Protein AF-A0A6A6NN25-F1 (afdb_monomer)

Sequence (358 aa):
MAAPELGQAPVLSTPETHMFEDPTLPVDVSKLARLSDEQVYATYEVERTVREVCNGQWKRIALQFPDHMLVDAPRVYEMLGRGFQNVRKKQKIESENENGTAKETQQKNDPKEELFILADTSYGACCVDEVAAEHVDADVVVHYGRSCLSPTARLPVIYVFTERPLSLDNVLASFKDTFKNTGQKVILMADIPYCTHIPALAKRLADEGYMNIFSTSVIHNPSSPLPNRTVPSQVNESMEKLNEYQLFHISDPPTALLLTLSSRVSSIYIYPTTETPSSSISSATPPKALLTSTTRTLRRRYALLTSLTTCPIFGILINTLSWPTLPRSADGSSSDAGRAAWSTRAATSGSRSSRRSN

pLDDT: mean 78.07, std 23.12, range [24.78, 98.25]

Foldseek 3Di:
DDDDDPPDDPPPDDDPVPPDPQPPDDDPLVPDDDDDLVLLCVLQVLLVVLVVCVVVVWAEEEEEAAPSCVVCVVSSVVSNLVNNVVVVVVVVVVVCVVDVDDDPDPPPVDHHRHYHYQPDDPPHLADDFVPSCVVSPGQEYEREAFHPLADFADHHYHYRHRADDDDLVLVLVQVCVVCVDLAAAEEEAEGRNHLVCQVVSVVVSVVVPNDRYHRWDAASACPDLQGRIDDDPVCVVPQQCQQSYEYEYEADDPLVSVVSSPVRYVWYWYFHDDDDPVDDDDDPHRTHTDTDDCVVVVVVVVVVVVVCVPDPDDDDDDDPGRDNPDPPDPDDDDDDDPPPDDDDDDDDDDDDDDDDDD

Solvent-accessible surface area (backbone atoms only — not comparable to full-atom values): 22440 Å² total; per-residue (Å²): 134,82,83,80,79,85,87,61,82,76,80,82,66,75,57,79,93,65,59,78,73,68,87,68,73,89,73,68,71,91,72,61,77,81,70,51,72,68,53,46,42,58,45,61,38,38,70,58,53,43,50,52,38,61,74,70,66,51,37,29,37,23,37,40,55,27,78,92,50,48,85,49,45,69,59,52,52,52,51,41,56,52,46,52,53,50,53,53,51,51,55,51,55,55,55,53,70,74,47,89,62,95,67,93,66,79,83,73,79,69,81,68,76,43,80,40,78,50,91,73,66,95,79,47,60,35,58,86,62,64,66,71,30,50,78,66,62,33,56,29,37,39,41,37,38,53,58,71,62,70,77,70,61,86,54,56,70,50,79,38,40,41,70,53,92,74,65,60,67,43,52,50,52,25,47,47,72,71,50,77,58,42,79,53,42,33,34,43,45,48,44,64,31,46,41,84,50,40,66,62,49,51,53,55,41,42,79,72,58,37,75,38,68,43,74,44,47,84,44,89,36,67,84,37,97,40,63,31,29,52,69,64,75,71,34,79,80,38,66,71,59,36,44,70,25,32,34,42,28,39,35,85,65,58,72,70,57,47,57,58,45,64,78,40,30,63,44,42,29,38,31,72,73,70,84,56,88,87,64,77,71,95,66,98,62,72,65,63,51,39,82,61,77,63,62,68,60,50,51,53,49,51,54,51,56,58,60,53,76,75,54,91,73,84,85,81,87,78,81,87,75,62,72,64,78,74,77,82,74,91,69,94,79,90,81,89,84,75,89,89,71,86,84,86,76,81,80,77,85,75,87,75,85,81,80,87,82,135

Structure (mmCIF, N/CA/C/O backbone):
data_AF-A0A6A6NN25-F1
#
_entry.id   AF-A0A6A6NN25-F1
#
loop_
_atom_site.group_PDB
_atom_site.id
_atom_site.type_symbol
_atom_site.label_atom_id
_atom_site.label_alt_id
_atom_site.label_comp_id
_atom_site.label_asym_id
_atom_site.label_entity_id
_atom_site.label_seq_id
_atom_site.pdbx_PDB_ins_code
_atom_site.Cartn_x
_atom_site.Cartn_y
_atom_site.Cartn_z
_atom_site.occupancy
_atom_site.B_iso_or_equiv
_atom_site.auth_seq_id
_atom_site.auth_comp_id
_atom_site.auth_asym_id
_atom_site.auth_atom_id
_atom_site.pdbx_PDB_model_num
ATOM 1 N N . MET A 1 1 ? 0.335 56.910 9.784 1.00 39.53 1 MET A N 1
ATOM 2 C CA . MET A 1 1 ? 1.623 56.189 9.705 1.00 39.53 1 MET A CA 1
ATOM 3 C C . MET A 1 1 ? 1.784 55.720 8.272 1.00 39.53 1 MET A C 1
ATOM 5 O O . MET A 1 1 ? 0.846 55.130 7.752 1.00 39.53 1 MET A O 1
ATOM 9 N N . ALA A 1 2 ? 2.877 56.101 7.612 1.00 40.34 2 ALA A N 1
ATOM 10 C CA . ALA A 1 2 ? 3.128 55.796 6.205 1.00 40.34 2 ALA A CA 1
ATOM 11 C C . ALA A 1 2 ? 3.380 54.291 6.009 1.00 40.34 2 ALA A C 1
ATOM 13 O O . ALA A 1 2 ? 4.022 53.665 6.852 1.00 40.34 2 ALA A O 1
ATOM 14 N N . ALA A 1 3 ? 2.859 53.722 4.919 1.00 45.69 3 ALA A N 1
ATOM 15 C CA . ALA A 1 3 ? 3.165 52.352 4.522 1.00 45.69 3 ALA A CA 1
ATOM 16 C C . ALA A 1 3 ? 4.662 52.252 4.163 1.00 45.69 3 ALA A C 1
ATOM 18 O O . ALA A 1 3 ? 5.152 53.127 3.446 1.00 45.69 3 ALA A O 1
ATOM 19 N N . PRO A 1 4 ? 5.400 51.245 4.660 1.00 47.34 4 PRO A N 1
ATOM 20 C CA . PRO A 1 4 ? 6.810 51.091 4.330 1.00 47.34 4 PRO A CA 1
ATOM 21 C C . PRO A 1 4 ? 6.975 50.690 2.857 1.00 47.34 4 PRO A C 1
ATOM 23 O O . PRO A 1 4 ? 6.206 49.884 2.332 1.00 47.34 4 PRO A O 1
ATOM 26 N N . GLU A 1 5 ? 7.982 51.261 2.194 1.00 48.88 5 GLU A N 1
ATOM 27 C CA . GLU A 1 5 ? 8.366 50.902 0.828 1.00 48.88 5 GLU A CA 1
ATOM 28 C C . GLU A 1 5 ? 8.882 49.454 0.774 1.00 48.88 5 GLU A C 1
ATOM 30 O O . GLU A 1 5 ? 9.750 49.048 1.550 1.00 48.88 5 GLU A O 1
ATOM 35 N N . LEU A 1 6 ? 8.338 48.663 -0.156 1.00 51.41 6 LEU A N 1
ATOM 36 C CA . LEU A 1 6 ? 8.709 47.266 -0.401 1.00 51.41 6 LEU A CA 1
ATOM 37 C C . LEU A 1 6 ? 10.070 47.197 -1.118 1.00 51.41 6 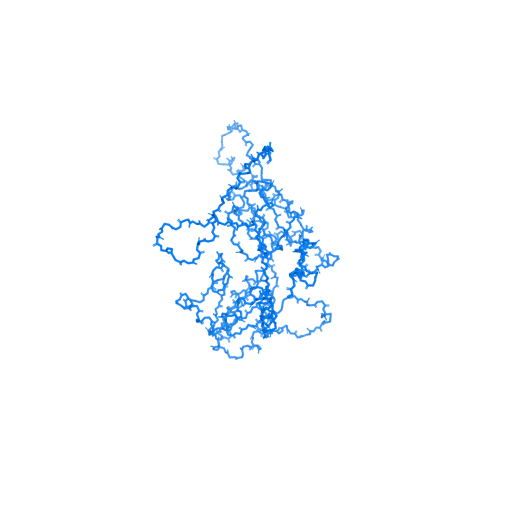LEU A C 1
ATOM 39 O O . LEU A 1 6 ? 10.139 47.018 -2.330 1.00 51.41 6 LEU A O 1
ATOM 43 N N . GLY A 1 7 ? 11.159 47.366 -0.364 1.00 52.09 7 GLY A N 1
ATOM 44 C CA . GLY A 1 7 ? 12.537 47.377 -0.877 1.00 52.09 7 GLY A CA 1
ATOM 45 C C . GLY A 1 7 ? 13.150 46.004 -1.185 1.00 52.09 7 GLY A C 1
ATOM 46 O O . GLY A 1 7 ? 14.295 45.938 -1.626 1.00 52.09 7 GLY A O 1
ATOM 47 N N . GLN A 1 8 ? 12.434 44.900 -0.963 1.00 50.81 8 GLN A N 1
ATOM 48 C CA . GLN A 1 8 ? 12.937 43.560 -1.261 1.00 50.81 8 GLN A CA 1
ATOM 49 C C . GLN A 1 8 ? 11.778 42.618 -1.589 1.00 50.81 8 GLN A C 1
ATOM 51 O O . GLN A 1 8 ? 10.736 42.659 -0.932 1.00 50.81 8 GLN A O 1
ATOM 56 N N . ALA A 1 9 ? 11.956 41.776 -2.613 1.00 41.31 9 ALA A N 1
ATOM 57 C CA . ALA A 1 9 ? 11.005 40.712 -2.908 1.00 41.31 9 ALA A CA 1
ATOM 58 C C . ALA A 1 9 ? 10.820 39.851 -1.644 1.00 41.31 9 ALA A C 1
ATOM 60 O O . ALA A 1 9 ? 11.824 39.503 -1.013 1.00 41.31 9 ALA A O 1
ATOM 61 N N . PRO A 1 10 ? 9.576 39.532 -1.243 1.00 52.25 10 PRO A N 1
ATOM 62 C CA . PRO A 1 10 ? 9.350 38.685 -0.086 1.00 52.25 10 PRO A CA 1
ATOM 63 C C . PRO A 1 10 ? 10.089 37.367 -0.298 1.00 52.25 10 PRO A C 1
ATOM 65 O O . PRO A 1 10 ? 10.043 36.784 -1.381 1.00 52.25 10 PRO A O 1
ATOM 68 N N . VAL A 1 11 ? 10.797 36.915 0.732 1.00 51.94 11 VAL A N 1
ATOM 69 C CA . VAL A 1 11 ? 11.420 35.594 0.738 1.00 51.94 11 VAL A CA 1
ATOM 70 C C . VAL A 1 11 ? 10.285 34.573 0.638 1.00 51.94 11 VAL A C 1
ATOM 72 O O . VAL A 1 11 ? 9.544 34.364 1.593 1.00 51.94 11 VAL A O 1
ATOM 75 N N . LEU A 1 12 ? 10.093 34.009 -0.558 1.00 44.91 12 LEU A N 1
ATOM 76 C CA . LEU A 1 12 ? 9.043 33.028 -0.858 1.00 44.91 12 LEU A CA 1
ATOM 77 C C . LEU A 1 12 ? 9.407 31.614 -0.383 1.00 44.91 12 LEU A C 1
ATOM 79 O O . LEU A 1 12 ? 8.602 30.696 -0.528 1.00 44.91 12 LEU A O 1
ATOM 83 N N . SER A 1 13 ? 10.611 31.415 0.157 1.00 44.69 13 SER A N 1
ATOM 84 C CA . SER A 1 13 ? 10.993 30.148 0.763 1.00 44.69 13 SER A CA 1
ATOM 85 C C . SER A 1 13 ? 10.367 30.019 2.147 1.00 44.69 13 SER A C 1
ATOM 87 O O . SER A 1 13 ? 10.466 30.902 3.000 1.00 44.69 13 SER A O 1
ATOM 89 N N . THR A 1 14 ? 9.730 28.877 2.386 1.00 45.62 14 THR A N 1
ATOM 90 C CA . THR A 1 14 ? 9.436 28.402 3.737 1.00 45.62 14 THR A CA 1
ATOM 91 C C . THR A 1 14 ? 10.730 28.433 4.559 1.00 45.62 14 THR A C 1
ATOM 93 O O . THR A 1 14 ? 11.726 27.870 4.096 1.00 45.62 14 THR A O 1
ATOM 96 N N . PRO A 1 15 ? 10.753 29.069 5.747 1.00 42.66 15 PRO A N 1
ATOM 97 C CA . PRO A 1 15 ? 11.896 28.972 6.647 1.00 42.66 15 PRO A CA 1
ATOM 98 C C . PRO A 1 15 ? 12.223 27.493 6.893 1.00 42.66 15 PRO A C 1
ATOM 100 O O . PRO A 1 15 ? 11.301 26.682 6.972 1.00 42.66 15 PRO A O 1
ATOM 103 N N . GLU A 1 16 ? 13.501 27.131 7.040 1.00 40.78 16 GLU A N 1
ATOM 104 C CA . GLU A 1 16 ? 13.951 25.732 7.227 1.00 40.78 16 GLU A CA 1
ATOM 105 C C . GLU A 1 16 ? 13.225 24.999 8.374 1.00 40.78 16 GLU A C 1
ATOM 107 O O . GLU A 1 16 ? 13.088 23.780 8.362 1.00 40.78 16 GLU A O 1
ATOM 112 N N . THR A 1 17 ? 12.645 25.736 9.326 1.00 42.62 17 THR A N 1
ATOM 113 C CA . THR A 1 17 ? 11.791 25.204 10.403 1.00 42.62 17 THR A CA 1
ATOM 114 C C . THR A 1 17 ? 10.460 24.594 9.928 1.00 42.62 17 THR A C 1
ATOM 116 O O . THR A 1 17 ? 9.757 23.957 10.715 1.00 42.62 17 THR A O 1
ATOM 119 N N . HIS A 1 18 ? 10.109 24.782 8.654 1.00 44.28 18 HIS A N 1
ATOM 120 C CA . HIS A 1 18 ? 8.945 24.240 7.953 1.00 44.28 18 HIS A CA 1
ATOM 121 C C . HIS A 1 18 ? 9.333 23.271 6.826 1.00 44.28 18 HIS A C 1
ATOM 123 O O . HIS A 1 18 ? 8.526 23.016 5.931 1.00 44.28 18 HIS A O 1
ATOM 129 N N . MET A 1 19 ? 10.542 22.706 6.858 1.00 38.91 19 MET A N 1
ATOM 130 C CA . MET A 1 19 ? 10.828 21.535 6.040 1.00 38.91 19 MET A CA 1
ATOM 131 C C . MET A 1 19 ? 9.866 20.416 6.440 1.00 38.91 19 MET A C 1
ATOM 133 O O . MET A 1 19 ? 9.735 20.073 7.617 1.00 38.91 19 MET A O 1
ATOM 137 N N . PHE A 1 20 ? 9.154 19.879 5.451 1.00 43.47 20 PHE A N 1
ATOM 138 C CA . PHE A 1 20 ? 8.553 18.563 5.570 1.00 43.47 20 PHE A CA 1
ATOM 139 C C . PHE A 1 20 ? 9.690 17.629 5.995 1.00 43.47 20 PHE A C 1
ATOM 141 O O . PHE A 1 20 ? 10.606 17.399 5.211 1.00 43.47 20 PHE A O 1
ATOM 148 N N . GLU A 1 21 ? 9.691 17.165 7.247 1.00 42.91 21 GLU A N 1
ATOM 149 C CA . GLU A 1 21 ? 10.447 15.960 7.578 1.00 42.91 21 GLU A CA 1
ATOM 150 C C . GLU A 1 21 ? 9.958 14.919 6.579 1.00 42.91 21 GLU A C 1
ATOM 152 O O . GLU A 1 21 ? 8.756 14.631 6.546 1.00 42.91 21 GLU A O 1
ATOM 157 N N . ASP A 1 22 ? 10.849 14.442 5.709 1.00 45.06 22 ASP A N 1
ATOM 158 C CA . ASP A 1 22 ? 10.536 13.288 4.888 1.00 45.06 22 ASP A CA 1
ATOM 159 C C . ASP A 1 22 ? 10.131 12.183 5.875 1.00 45.06 22 ASP A C 1
ATOM 161 O O . ASP A 1 22 ? 10.942 11.795 6.722 1.00 45.06 22 ASP A O 1
ATOM 165 N N . PRO A 1 23 ? 8.864 11.722 5.872 1.00 49.91 23 PRO A N 1
ATOM 166 C CA . PRO A 1 23 ? 8.432 10.676 6.792 1.00 49.91 23 PRO A CA 1
ATOM 167 C C . PRO A 1 23 ? 9.174 9.357 6.529 1.00 49.91 23 PRO A C 1
ATOM 169 O O . PRO A 1 23 ? 9.039 8.407 7.303 1.00 49.91 23 PRO A O 1
ATOM 172 N N . THR A 1 24 ? 9.943 9.280 5.440 1.00 49.00 24 THR A N 1
ATOM 173 C CA . THR A 1 24 ? 10.867 8.195 5.146 1.00 49.00 24 THR A CA 1
ATOM 174 C C . THR A 1 24 ? 12.059 8.280 6.097 1.00 49.00 24 THR A C 1
ATOM 176 O O . THR A 1 24 ? 12.979 9.072 5.915 1.00 49.00 24 THR A O 1
ATOM 179 N N . LEU A 1 25 ? 12.043 7.451 7.146 1.00 48.59 25 LEU A N 1
ATOM 180 C CA . LEU A 1 25 ? 13.187 7.306 8.047 1.00 48.59 25 LEU A CA 1
ATOM 181 C C . LEU A 1 25 ? 14.462 7.023 7.228 1.00 48.59 25 LEU A C 1
ATOM 183 O O . LEU A 1 25 ? 14.427 6.121 6.385 1.00 48.59 25 LEU A O 1
ATOM 187 N N . PRO A 1 26 ? 15.586 7.723 7.475 1.00 48.22 26 PRO A N 1
ATOM 188 C CA . PRO A 1 26 ? 16.848 7.406 6.824 1.00 48.22 26 PRO A CA 1
ATOM 189 C C . PRO A 1 26 ? 17.254 5.979 7.199 1.00 48.22 26 PRO A C 1
ATOM 191 O O . PRO A 1 26 ? 17.515 5.670 8.364 1.00 48.22 26 PRO A O 1
ATOM 194 N N . VAL A 1 27 ? 17.262 5.088 6.208 1.00 50.94 27 VAL A N 1
ATOM 195 C CA . VAL A 1 27 ? 17.672 3.695 6.385 1.00 50.94 27 VAL A CA 1
ATOM 196 C C . VAL A 1 27 ? 19.182 3.619 6.200 1.00 50.94 27 VAL A C 1
ATOM 198 O O . VAL A 1 27 ? 19.707 3.955 5.141 1.00 50.94 27 VAL A O 1
ATOM 201 N N . ASP A 1 28 ? 19.885 3.156 7.232 1.00 48.84 28 ASP A N 1
ATOM 202 C CA . ASP A 1 28 ? 21.304 2.820 7.144 1.00 48.84 28 ASP A CA 1
ATOM 203 C C . ASP A 1 28 ? 21.491 1.604 6.219 1.00 48.84 28 ASP A C 1
ATOM 205 O O . ASP A 1 28 ? 21.390 0.445 6.633 1.00 48.84 28 ASP A O 1
ATOM 209 N N . VAL A 1 29 ? 21.752 1.879 4.939 1.00 52.31 29 VAL A N 1
ATOM 210 C CA . VAL A 1 29 ? 21.966 0.868 3.892 1.00 52.31 29 VAL A CA 1
ATOM 211 C C . VAL A 1 29 ? 23.177 -0.031 4.158 1.00 52.31 29 VAL A C 1
ATOM 213 O O . VAL A 1 29 ? 23.273 -1.106 3.570 1.00 52.31 29 VAL A O 1
ATOM 216 N N . SER A 1 30 ? 24.080 0.351 5.070 1.00 51.06 30 SER A N 1
ATOM 217 C CA . SER A 1 30 ? 25.258 -0.453 5.418 1.00 51.06 30 SER A CA 1
ATOM 218 C C . SER A 1 30 ? 24.933 -1.689 6.270 1.00 51.06 30 SER A C 1
ATOM 220 O O . SER A 1 30 ? 25.763 -2.592 6.380 1.00 51.06 30 SER A O 1
ATOM 222 N N . LYS A 1 31 ? 23.712 -1.772 6.824 1.00 50.03 31 LYS A N 1
ATOM 223 C CA . LYS A 1 31 ? 23.231 -2.896 7.652 1.00 50.03 31 LYS A CA 1
ATOM 224 C C . LYS A 1 31 ? 22.171 -3.770 6.981 1.00 50.03 31 LYS A C 1
ATOM 226 O O . LYS A 1 31 ? 21.708 -4.729 7.597 1.00 50.03 31 LYS A O 1
ATOM 231 N N . LEU A 1 32 ? 21.768 -3.467 5.745 1.00 55.41 32 LEU A N 1
ATOM 232 C CA . LEU A 1 32 ? 20.791 -4.285 5.029 1.00 55.41 32 LEU A CA 1
ATOM 233 C C . LEU A 1 32 ? 21.440 -5.615 4.630 1.00 55.41 32 LEU A C 1
ATOM 235 O O . LEU A 1 32 ? 22.339 -5.668 3.789 1.00 55.41 32 LEU A O 1
ATOM 239 N N . ALA A 1 33 ? 20.985 -6.703 5.252 1.00 59.44 33 ALA A N 1
ATOM 240 C CA . ALA A 1 33 ? 21.330 -8.049 4.823 1.00 59.44 33 ALA A CA 1
ATOM 241 C C . ALA A 1 33 ? 20.923 -8.209 3.350 1.00 59.44 33 ALA A C 1
ATOM 243 O O . ALA A 1 33 ? 19.753 -8.042 3.007 1.00 59.44 33 ALA A O 1
ATOM 244 N N . ARG A 1 34 ? 21.888 -8.506 2.472 1.00 70.31 34 ARG A N 1
ATOM 245 C CA . ARG A 1 34 ? 21.597 -8.767 1.058 1.00 70.31 34 ARG A CA 1
ATOM 246 C C . ARG A 1 34 ? 20.703 -9.998 0.961 1.00 70.31 34 ARG A C 1
ATOM 248 O O . ARG A 1 34 ? 21.119 -11.090 1.345 1.00 70.31 34 ARG A O 1
ATOM 255 N N . LEU A 1 35 ? 19.497 -9.808 0.436 1.00 80.62 35 LEU A N 1
ATOM 256 C CA . LEU A 1 35 ? 18.561 -10.891 0.155 1.00 80.62 35 LEU A CA 1
ATOM 257 C C . LEU A 1 35 ? 19.191 -11.887 -0.827 1.00 80.62 35 LEU A C 1
ATOM 259 O O . LEU A 1 35 ? 19.910 -11.479 -1.746 1.00 80.62 35 LEU A O 1
ATOM 263 N N . SER A 1 36 ? 18.914 -13.184 -0.672 1.00 90.19 36 SER A N 1
ATOM 264 C CA . SER A 1 36 ? 19.301 -14.194 -1.667 1.00 90.19 36 SER A CA 1
ATOM 265 C C . SER A 1 36 ? 18.568 -13.968 -2.997 1.00 90.19 36 SER A C 1
ATOM 267 O O . SER A 1 36 ? 17.575 -13.243 -3.049 1.00 90.19 36 SER A O 1
ATOM 269 N N . ASP A 1 37 ? 19.048 -14.562 -4.093 1.00 89.56 37 ASP A N 1
ATOM 270 C CA . ASP A 1 37 ? 18.393 -14.407 -5.404 1.00 89.56 37 ASP A CA 1
ATOM 271 C C . ASP A 1 37 ? 16.941 -14.908 -5.383 1.00 89.56 37 ASP A C 1
ATOM 273 O O . ASP A 1 37 ? 16.059 -14.273 -5.951 1.00 89.56 37 ASP A O 1
ATOM 277 N N . GLU A 1 38 ? 16.675 -15.998 -4.665 1.00 91.81 38 GLU A N 1
ATOM 278 C CA . GLU A 1 38 ? 15.330 -16.556 -4.484 1.00 91.81 38 GLU A CA 1
ATOM 279 C C . GLU A 1 38 ? 14.421 -15.608 -3.692 1.00 91.81 38 GLU A C 1
ATOM 281 O O . GLU A 1 38 ? 13.263 -15.399 -4.053 1.00 91.81 38 GLU A O 1
ATOM 286 N N . GLN A 1 39 ? 14.957 -14.987 -2.637 1.00 91.19 39 GLN A N 1
ATOM 287 C CA . GLN A 1 39 ? 14.219 -14.013 -1.837 1.00 91.19 39 GLN A CA 1
ATOM 288 C C . GLN A 1 39 ? 13.896 -12.755 -2.638 1.00 91.19 39 GLN A C 1
ATOM 290 O O . GLN A 1 39 ? 12.774 -12.264 -2.541 1.00 91.19 39 GLN A O 1
ATOM 295 N N . VAL A 1 40 ? 14.833 -12.249 -3.446 1.00 92.62 40 VAL A N 1
ATOM 296 C CA . VAL A 1 40 ? 14.569 -11.121 -4.355 1.00 92.62 40 VAL A CA 1
ATOM 297 C C . VAL A 1 40 ? 13.504 -11.515 -5.373 1.00 92.62 40 VAL A C 1
ATOM 299 O O . VAL A 1 40 ? 12.529 -10.792 -5.554 1.00 92.62 40 VAL A O 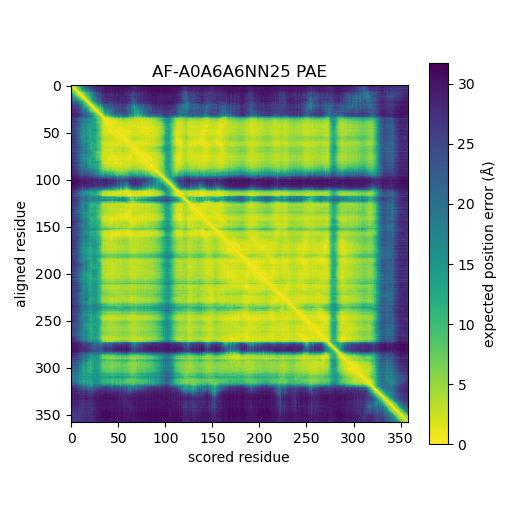1
ATOM 302 N N . TYR A 1 41 ? 13.630 -12.692 -5.984 1.00 94.88 41 TYR A N 1
ATOM 303 C CA . TYR A 1 41 ? 12.673 -13.163 -6.979 1.00 94.88 41 TYR A CA 1
ATOM 304 C C . TYR A 1 41 ? 11.233 -13.206 -6.439 1.00 94.88 41 TYR A C 1
ATOM 306 O O . TYR A 1 41 ? 10.305 -12.757 -7.115 1.00 94.88 41 TYR A O 1
ATOM 314 N N . ALA A 1 42 ? 11.058 -13.697 -5.208 1.00 94.44 42 ALA A N 1
ATOM 315 C CA . ALA A 1 42 ? 9.764 -13.753 -4.534 1.00 94.44 42 ALA A CA 1
ATOM 316 C C . ALA A 1 42 ? 9.280 -12.374 -4.049 1.00 94.44 42 ALA A C 1
ATOM 318 O O . ALA A 1 42 ? 8.152 -11.990 -4.342 1.00 94.44 42 ALA A O 1
ATOM 319 N N . THR A 1 43 ? 10.130 -11.610 -3.352 1.00 93.31 43 THR A N 1
ATOM 320 C CA . THR A 1 43 ? 9.774 -10.304 -2.751 1.00 93.31 43 THR A CA 1
ATOM 321 C C . THR A 1 43 ? 9.347 -9.284 -3.804 1.00 93.31 43 THR A C 1
ATOM 323 O O . THR A 1 43 ? 8.431 -8.499 -3.570 1.00 93.31 43 THR A O 1
ATOM 326 N N . TYR A 1 44 ? 9.995 -9.304 -4.970 1.00 95.81 44 TYR A N 1
ATOM 327 C CA . TYR A 1 44 ? 9.690 -8.418 -6.094 1.00 95.81 44 TYR A CA 1
ATOM 328 C C . TYR A 1 44 ? 8.695 -9.040 -7.088 1.00 95.81 44 TYR A C 1
ATOM 330 O O . TYR A 1 44 ? 8.494 -8.496 -8.173 1.00 95.81 44 TYR A O 1
ATOM 338 N N . GLU A 1 45 ? 8.083 -10.178 -6.735 1.00 97.00 45 GLU A N 1
ATOM 339 C CA . GLU A 1 45 ? 7.056 -10.872 -7.520 1.00 97.00 45 GLU A CA 1
ATOM 340 C C . GLU A 1 45 ? 7.422 -10.993 -9.013 1.00 97.00 45 GLU A C 1
ATOM 342 O O . GLU A 1 45 ? 6.595 -10.770 -9.901 1.00 97.00 45 GLU A O 1
ATOM 347 N N . VAL A 1 46 ? 8.684 -11.331 -9.309 1.00 97.50 46 VAL A N 1
ATOM 348 C CA . VAL A 1 46 ? 9.248 -11.254 -10.670 1.00 97.50 46 VAL A CA 1
ATOM 349 C C . VAL A 1 46 ? 8.420 -12.070 -11.662 1.00 97.50 46 VAL A C 1
ATOM 351 O O . VAL A 1 46 ? 8.133 -11.605 -12.764 1.00 97.50 46 VAL A O 1
ATOM 354 N N . GLU A 1 47 ? 7.988 -13.272 -11.272 1.00 97.31 47 GLU A N 1
ATOM 355 C CA . GLU A 1 47 ? 7.170 -14.137 -12.127 1.00 97.31 47 GLU A CA 1
ATOM 356 C C . GLU A 1 47 ? 5.828 -13.492 -12.504 1.00 97.31 47 GLU A C 1
ATOM 358 O O . GLU A 1 47 ? 5.412 -13.529 -13.665 1.00 97.31 47 GLU A O 1
ATOM 363 N N . ARG A 1 48 ? 5.151 -12.880 -11.526 1.00 97.75 48 ARG A N 1
ATOM 364 C CA . ARG A 1 48 ? 3.867 -12.206 -11.731 1.00 97.75 48 ARG A CA 1
ATOM 365 C C . ARG A 1 48 ? 4.047 -10.979 -12.617 1.00 97.75 48 ARG A C 1
ATOM 367 O O . ARG A 1 48 ? 3.294 -10.830 -13.574 1.00 97.75 48 ARG A O 1
ATOM 374 N N . THR A 1 49 ? 5.066 -10.167 -12.347 1.00 98.06 49 THR A N 1
ATOM 375 C CA . THR A 1 49 ? 5.389 -8.977 -13.142 1.00 98.06 49 THR A CA 1
ATOM 376 C C . THR A 1 49 ? 5.644 -9.341 -14.603 1.00 98.06 49 THR A C 1
ATOM 378 O O . THR A 1 49 ? 5.061 -8.732 -15.494 1.00 98.06 49 THR A O 1
ATOM 381 N N . VAL A 1 50 ? 6.437 -10.387 -14.873 1.00 97.75 50 VAL A N 1
ATOM 382 C CA . VAL A 1 50 ? 6.675 -10.873 -16.245 1.00 97.75 50 VAL A CA 1
ATOM 383 C C . VAL A 1 50 ? 5.365 -11.268 -16.923 1.00 97.75 50 VAL A C 1
ATOM 385 O O . VAL A 1 50 ? 5.119 -10.880 -18.063 1.00 97.75 50 VAL A O 1
ATOM 388 N N . ARG A 1 51 ? 4.507 -12.016 -16.221 1.00 97.31 51 ARG A N 1
ATOM 389 C CA . ARG A 1 51 ? 3.215 -12.469 -16.745 1.00 97.31 51 ARG A CA 1
ATOM 390 C C . ARG A 1 51 ? 2.293 -11.298 -17.089 1.00 97.31 51 ARG A C 1
ATOM 392 O O . ARG A 1 51 ? 1.727 -11.281 -18.177 1.00 97.31 51 ARG A O 1
ATOM 399 N N . GLU A 1 52 ? 2.153 -10.329 -16.188 1.00 97.88 52 GLU A N 1
ATOM 400 C CA . GLU A 1 52 ? 1.311 -9.147 -16.404 1.00 97.88 52 GLU A CA 1
ATOM 401 C C . GLU A 1 52 ? 1.839 -8.278 -17.549 1.00 97.88 52 GLU A C 1
ATOM 403 O O . GLU A 1 52 ? 1.056 -7.876 -18.406 1.00 97.88 52 GLU A O 1
ATOM 408 N N . VAL A 1 53 ? 3.159 -8.078 -17.634 1.00 97.00 53 VAL A N 1
ATOM 409 C CA . VAL A 1 53 ? 3.777 -7.331 -18.738 1.00 97.00 53 VAL A CA 1
ATOM 410 C C . VAL A 1 53 ? 3.550 -8.008 -20.086 1.00 97.00 53 VAL A C 1
ATOM 412 O O . VAL A 1 53 ? 3.157 -7.348 -21.048 1.00 97.00 53 VAL A O 1
ATOM 415 N N . CYS A 1 54 ? 3.733 -9.328 -20.166 1.00 94.38 54 CYS A N 1
ATOM 416 C CA . CYS A 1 54 ? 3.470 -10.071 -21.396 1.00 94.38 54 CYS A CA 1
ATOM 417 C C . CYS A 1 54 ? 1.986 -10.028 -21.791 1.00 94.38 54 CYS A C 1
ATOM 419 O O . CYS A 1 54 ? 1.684 -9.855 -22.971 1.00 94.38 54 CYS A O 1
ATOM 421 N N . ASN A 1 55 ? 1.070 -10.144 -20.825 1.00 95.06 55 ASN A N 1
ATOM 422 C CA . ASN A 1 55 ? -0.371 -10.068 -21.072 1.00 95.06 55 ASN A CA 1
ATOM 423 C C . ASN A 1 55 ? -0.811 -8.674 -21.539 1.00 95.06 55 ASN A C 1
ATOM 425 O O . ASN A 1 55 ? -1.659 -8.569 -22.420 1.00 95.06 55 ASN A O 1
ATOM 429 N N . GLY A 1 56 ? -0.224 -7.615 -20.973 1.00 94.50 56 GLY A N 1
ATOM 430 C CA . GLY A 1 56 ? -0.454 -6.231 -21.393 1.00 94.50 56 GLY A CA 1
ATOM 431 C C . GLY A 1 56 ? 0.218 -5.862 -22.718 1.00 94.50 56 GLY A C 1
ATOM 432 O O . GLY A 1 56 ? -0.033 -4.784 -23.245 1.00 94.50 56 GLY A O 1
ATOM 433 N N . GLN A 1 57 ? 1.063 -6.748 -23.264 1.00 94.12 57 GLN A N 1
ATOM 434 C CA . GLN A 1 57 ? 1.866 -6.530 -24.473 1.00 94.12 57 GLN A CA 1
ATOM 435 C C . GLN A 1 57 ? 2.755 -5.272 -24.410 1.00 94.12 57 GLN A C 1
ATOM 437 O O . GLN A 1 57 ? 3.145 -4.736 -25.448 1.00 94.12 57 GLN A O 1
ATOM 442 N N . TRP A 1 58 ? 3.108 -4.827 -23.201 1.00 96.19 58 TRP A N 1
ATOM 443 C CA . TRP A 1 58 ? 3.937 -3.643 -22.976 1.00 96.19 58 TRP A CA 1
ATOM 444 C C . TRP A 1 58 ? 5.395 -3.911 -23.347 1.00 96.19 58 TRP A C 1
ATOM 446 O O . TRP A 1 58 ? 5.925 -4.999 -23.106 1.00 96.19 58 TRP A O 1
ATOM 456 N N . LYS A 1 59 ? 6.049 -2.917 -23.954 1.00 95.06 59 LYS A N 1
ATOM 457 C CA . LYS A 1 59 ? 7.404 -3.032 -24.504 1.00 95.06 59 LYS A CA 1
ATOM 458 C C . LYS A 1 59 ? 8.404 -2.152 -23.791 1.00 95.06 59 LYS A C 1
ATOM 460 O O . LYS A 1 59 ? 9.536 -2.586 -23.636 1.00 95.06 59 LYS A O 1
ATOM 465 N N . ARG A 1 60 ? 8.012 -0.974 -23.322 1.00 97.44 60 ARG A N 1
ATOM 466 C CA . ARG A 1 60 ? 8.866 -0.079 -22.537 1.00 97.44 60 ARG A CA 1
ATOM 467 C C . ARG A 1 60 ? 8.354 -0.065 -21.106 1.00 97.44 60 ARG A C 1
ATOM 469 O O . ARG A 1 60 ? 7.246 0.385 -20.843 1.00 97.44 60 ARG A O 1
ATOM 476 N N . ILE A 1 61 ? 9.130 -0.612 -20.181 1.00 98.12 61 ILE A N 1
ATOM 477 C CA . ILE A 1 61 ? 8.717 -0.823 -18.793 1.00 98.12 61 ILE A CA 1
ATOM 478 C C . ILE A 1 61 ? 9.584 0.044 -17.885 1.00 98.12 61 ILE A C 1
ATOM 480 O O . ILE A 1 61 ? 10.791 -0.181 -17.775 1.00 98.12 61 ILE A O 1
ATOM 484 N N . ALA A 1 62 ? 8.966 1.003 -17.200 1.00 97.25 62 ALA A N 1
ATOM 485 C CA . ALA A 1 62 ? 9.626 1.774 -16.155 1.00 97.25 62 ALA A CA 1
ATOM 486 C C . ALA A 1 62 ? 9.555 1.022 -14.819 1.00 97.25 62 ALA A C 1
ATOM 488 O O . ALA A 1 62 ? 8.495 0.561 -14.410 1.00 97.25 62 ALA A O 1
ATOM 489 N N . LEU A 1 63 ? 10.683 0.901 -14.127 1.00 97.25 63 LEU A N 1
ATOM 490 C CA . LEU A 1 63 ? 10.816 0.253 -12.829 1.00 97.25 63 LEU A CA 1
ATOM 491 C C . LEU A 1 63 ? 11.086 1.332 -11.781 1.00 97.25 63 LEU A C 1
ATOM 493 O O . LEU A 1 63 ? 12.153 1.947 -11.786 1.00 97.25 63 LEU A O 1
ATOM 497 N N . GLN A 1 64 ? 10.126 1.556 -10.889 1.00 95.50 64 GLN A N 1
ATOM 498 C CA . GLN A 1 64 ? 10.220 2.557 -9.834 1.00 95.50 64 GLN A CA 1
ATOM 499 C C . GLN A 1 64 ? 10.431 1.876 -8.483 1.00 95.50 64 GLN A C 1
ATOM 501 O O . GLN A 1 64 ? 9.561 1.147 -8.004 1.00 95.50 64 GLN A O 1
ATOM 506 N N . PHE A 1 65 ? 11.578 2.138 -7.862 1.00 93.25 65 PHE A N 1
ATOM 507 C CA . PHE A 1 65 ? 11.934 1.608 -6.550 1.00 93.25 65 PHE A CA 1
ATOM 508 C C . PHE A 1 65 ? 11.962 2.736 -5.520 1.00 93.25 65 PHE A C 1
ATOM 510 O O . PHE A 1 65 ? 12.366 3.847 -5.856 1.00 93.25 65 PHE A O 1
ATOM 517 N N . PRO A 1 66 ? 11.604 2.466 -4.258 1.00 90.00 66 PRO A N 1
ATOM 518 C CA . PRO A 1 66 ? 11.921 3.376 -3.173 1.00 90.00 66 PRO A CA 1
ATOM 519 C C . PRO A 1 66 ? 13.426 3.317 -2.874 1.00 90.00 66 PRO A C 1
ATOM 521 O O . PRO A 1 66 ? 14.058 2.274 -3.061 1.00 90.00 66 PRO A O 1
ATOM 524 N N . ASP A 1 67 ? 13.989 4.398 -2.332 1.00 85.88 67 ASP A N 1
ATOM 525 C CA . ASP A 1 67 ? 15.441 4.566 -2.157 1.00 85.88 67 ASP A CA 1
ATOM 526 C C . ASP A 1 67 ? 16.142 3.380 -1.484 1.00 85.88 67 ASP A C 1
ATOM 528 O O . ASP A 1 67 ? 17.150 2.867 -1.965 1.00 85.88 67 ASP A O 1
ATOM 532 N N . HIS A 1 68 ? 15.568 2.880 -0.388 1.00 84.69 68 HIS A N 1
ATOM 533 C CA . HIS A 1 68 ? 16.126 1.760 0.375 1.00 84.69 68 HIS A CA 1
ATOM 534 C C . HIS A 1 68 ? 16.117 0.416 -0.379 1.00 84.69 68 HIS A C 1
ATOM 536 O O . HIS A 1 68 ? 16.770 -0.527 0.060 1.00 84.69 68 HIS A O 1
ATOM 542 N N . MET A 1 69 ? 15.387 0.316 -1.493 1.00 88.88 69 MET A N 1
ATOM 543 C CA . MET A 1 69 ? 15.276 -0.877 -2.340 1.00 88.88 69 MET A CA 1
ATOM 544 C C . MET A 1 69 ? 16.014 -0.728 -3.676 1.00 88.88 69 MET A C 1
ATOM 546 O O . MET A 1 69 ? 16.133 -1.711 -4.407 1.00 88.88 69 MET A O 1
ATOM 550 N N . LEU A 1 70 ? 16.549 0.460 -3.995 1.00 89.44 70 LEU A N 1
ATOM 551 C CA . LEU A 1 70 ? 17.332 0.695 -5.218 1.00 89.44 70 LEU A CA 1
ATOM 552 C C . LEU A 1 70 ? 18.571 -0.206 -5.305 1.00 89.44 70 LEU A C 1
ATOM 554 O O . LEU A 1 70 ? 19.015 -0.537 -6.402 1.00 89.44 70 LEU A O 1
ATOM 558 N N . VAL A 1 71 ? 19.106 -0.651 -4.164 1.00 89.62 71 VAL A N 1
ATOM 559 C CA . VAL A 1 71 ? 20.248 -1.578 -4.103 1.00 89.62 71 VAL A CA 1
ATOM 560 C C . VAL A 1 71 ? 19.983 -2.907 -4.825 1.00 89.62 71 VAL A C 1
ATOM 562 O O . VAL A 1 71 ? 20.912 -3.498 -5.377 1.00 89.62 71 VAL A O 1
ATOM 565 N N . ASP A 1 72 ? 18.727 -3.357 -4.873 1.00 92.50 72 ASP A N 1
ATOM 566 C CA . ASP A 1 72 ? 18.330 -4.605 -5.531 1.00 92.50 72 ASP A CA 1
ATOM 567 C C . ASP A 1 72 ? 17.908 -4.402 -6.996 1.00 92.50 72 ASP A C 1
ATOM 569 O O . ASP A 1 72 ? 17.774 -5.378 -7.740 1.00 92.50 72 ASP A O 1
ATOM 573 N N . ALA A 1 73 ? 17.751 -3.152 -7.451 1.00 93.56 73 ALA A N 1
ATOM 574 C CA . ALA A 1 73 ? 17.235 -2.832 -8.782 1.00 93.56 73 ALA A CA 1
ATOM 575 C C . ALA A 1 73 ? 18.004 -3.512 -9.938 1.00 93.56 73 ALA A C 1
ATOM 577 O O . ALA A 1 73 ? 17.343 -4.061 -10.825 1.00 93.56 73 ALA A O 1
ATOM 578 N N . PRO A 1 74 ? 19.355 -3.592 -9.943 1.00 94.75 74 PRO A N 1
ATOM 579 C CA . PRO A 1 74 ? 20.085 -4.306 -10.996 1.00 94.75 74 PRO A CA 1
ATOM 580 C C . PRO A 1 74 ? 19.762 -5.807 -11.053 1.00 94.75 74 PRO A C 1
ATOM 582 O O . PRO A 1 74 ? 19.650 -6.382 -12.134 1.00 94.75 74 PRO A O 1
ATOM 585 N N . ARG A 1 75 ? 19.563 -6.453 -9.897 1.00 95.50 75 ARG A N 1
ATOM 586 C CA . ARG A 1 75 ? 19.233 -7.887 -9.829 1.00 95.50 75 ARG A CA 1
ATOM 587 C C . ARG A 1 75 ? 17.819 -8.138 -10.330 1.00 95.50 75 ARG A C 1
ATOM 589 O O . ARG A 1 75 ? 17.611 -9.038 -11.141 1.00 95.50 75 ARG A O 1
ATOM 596 N N . VAL A 1 76 ? 16.864 -7.309 -9.907 1.00 96.81 76 VAL A N 1
ATOM 597 C CA . VAL A 1 76 ? 15.474 -7.369 -10.384 1.00 96.81 76 VAL A CA 1
ATOM 598 C C . VAL A 1 76 ? 15.417 -7.150 -11.899 1.00 96.81 76 VAL A C 1
ATOM 600 O O . VAL A 1 76 ? 14.758 -7.917 -12.599 1.00 96.81 76 VAL A O 1
ATOM 603 N N . TYR A 1 77 ? 16.171 -6.178 -12.422 1.00 97.06 77 TYR A N 1
ATOM 604 C CA . TYR A 1 77 ? 16.309 -5.930 -13.860 1.00 97.06 77 TYR A CA 1
ATOM 605 C C . TYR A 1 77 ? 16.767 -7.184 -14.616 1.00 97.06 77 TYR A C 1
ATOM 607 O O . TYR A 1 77 ? 16.137 -7.594 -15.595 1.00 97.06 77 TYR A O 1
ATOM 615 N N . GLU A 1 78 ? 17.841 -7.832 -14.155 1.00 96.62 78 GLU A N 1
ATOM 616 C CA . GLU A 1 78 ? 18.341 -9.054 -14.787 1.00 96.62 78 GLU A CA 1
ATOM 617 C C . GLU A 1 78 ? 17.324 -10.198 -14.728 1.00 96.62 78 GLU A C 1
ATOM 619 O O . GLU A 1 78 ? 17.128 -10.905 -15.721 1.00 96.62 78 GLU A O 1
ATOM 624 N N . MET A 1 79 ? 16.668 -10.389 -13.581 1.00 97.31 79 MET A N 1
ATOM 625 C CA . MET A 1 79 ? 15.687 -11.456 -13.383 1.00 97.31 79 MET A CA 1
ATOM 626 C C . MET A 1 79 ? 14.456 -11.278 -14.277 1.00 97.31 79 MET A C 1
ATOM 628 O O . MET A 1 79 ? 14.030 -12.244 -14.914 1.00 97.31 79 MET A O 1
ATOM 632 N N . LEU A 1 80 ? 13.932 -10.053 -14.396 1.00 97.56 80 LEU A N 1
ATOM 633 C CA . LEU A 1 80 ? 12.860 -9.716 -15.337 1.00 97.56 80 LEU A CA 1
ATOM 634 C C . LEU A 1 80 ? 13.304 -9.986 -16.779 1.00 97.56 80 LEU A C 1
ATOM 636 O O . LEU A 1 80 ? 12.619 -10.692 -17.517 1.00 97.56 80 LEU A O 1
ATOM 640 N N . GLY A 1 81 ? 14.499 -9.518 -17.159 1.00 96.12 81 GLY A N 1
ATOM 641 C CA . GLY A 1 81 ? 15.072 -9.748 -18.485 1.00 96.12 81 GLY A CA 1
ATOM 642 C C . GLY A 1 81 ? 15.189 -11.234 -18.848 1.00 96.12 81 GLY A C 1
ATOM 643 O O . GLY A 1 81 ? 14.853 -11.628 -19.969 1.00 96.12 81 GLY A O 1
ATOM 644 N N . ARG A 1 82 ? 15.618 -12.082 -17.904 1.00 95.50 82 ARG A N 1
ATOM 645 C CA . ARG A 1 82 ? 15.649 -13.549 -18.071 1.00 95.50 82 ARG A CA 1
ATOM 646 C C . ARG A 1 82 ? 14.237 -14.136 -18.159 1.00 95.50 82 ARG A C 1
ATOM 648 O O . ARG A 1 82 ? 13.990 -14.994 -19.006 1.00 95.50 82 ARG A O 1
ATOM 655 N N . GLY A 1 83 ? 13.307 -13.658 -17.332 1.00 95.62 83 GLY A N 1
ATOM 656 C CA . GLY A 1 83 ? 11.902 -14.069 -17.351 1.00 95.62 83 GLY A CA 1
ATOM 657 C C . GLY A 1 83 ? 11.243 -13.842 -18.713 1.00 95.62 83 GLY A C 1
ATOM 658 O O . GLY A 1 83 ? 10.696 -14.779 -19.296 1.00 95.62 83 GLY A O 1
ATOM 659 N N . PHE A 1 84 ? 11.402 -12.646 -19.280 1.00 95.06 84 PHE A N 1
ATOM 660 C CA . PHE A 1 84 ? 10.910 -12.305 -20.616 1.00 95.06 84 PHE A CA 1
ATOM 661 C C . PHE A 1 84 ? 11.505 -13.190 -21.720 1.00 95.06 84 PHE A C 1
ATOM 663 O O . PHE A 1 84 ? 10.789 -13.682 -22.596 1.00 95.06 84 PHE A O 1
ATOM 670 N N . GLN A 1 85 ? 12.813 -13.463 -21.669 1.00 92.81 85 GLN A N 1
ATOM 671 C CA . GLN A 1 85 ? 13.460 -14.367 -22.626 1.00 92.81 85 GLN A CA 1
ATOM 672 C C . GLN A 1 85 ? 12.896 -15.791 -22.554 1.00 92.81 85 GLN A C 1
ATOM 674 O O . GLN A 1 85 ? 12.716 -16.433 -23.590 1.00 92.81 85 GLN A O 1
ATOM 679 N N . ASN A 1 86 ? 12.606 -16.283 -21.350 1.00 92.69 86 ASN A N 1
ATOM 680 C CA . ASN A 1 86 ? 12.060 -17.621 -21.150 1.00 92.69 86 ASN A CA 1
ATOM 681 C C . ASN A 1 86 ? 10.640 -17.750 -21.712 1.00 92.69 86 ASN A C 1
ATOM 683 O O . ASN A 1 86 ? 10.346 -18.752 -22.363 1.00 92.69 86 ASN A O 1
ATOM 687 N N . VAL A 1 87 ? 9.784 -16.738 -21.527 1.00 91.69 87 VAL A N 1
ATOM 688 C CA . VAL A 1 87 ? 8.427 -16.721 -22.105 1.00 91.69 87 VAL A CA 1
ATOM 689 C C . VAL A 1 87 ? 8.484 -16.785 -23.633 1.00 91.69 87 VAL A C 1
ATOM 691 O O . VAL A 1 87 ? 7.821 -17.624 -24.237 1.00 91.69 87 VAL A O 1
ATOM 694 N N . ARG A 1 88 ? 9.358 -15.995 -24.268 1.00 89.06 88 ARG A N 1
ATOM 695 C CA . ARG A 1 88 ? 9.534 -16.021 -25.732 1.00 89.06 88 ARG A CA 1
ATOM 696 C C . ARG A 1 88 ? 10.030 -17.363 -26.253 1.00 89.06 88 ARG A C 1
ATOM 698 O O . ARG A 1 88 ? 9.597 -17.810 -27.310 1.00 89.06 88 ARG A O 1
ATOM 705 N N . LYS A 1 89 ? 10.967 -17.999 -25.538 1.00 89.00 89 LYS A N 1
ATOM 706 C CA . LYS A 1 89 ? 11.461 -19.335 -25.903 1.00 89.00 89 LYS A CA 1
ATOM 707 C C . LYS A 1 89 ? 10.335 -20.365 -25.847 1.00 89.00 89 LYS A C 1
ATOM 709 O O . LYS A 1 89 ? 10.205 -21.135 -26.789 1.00 89.00 89 LYS A O 1
ATOM 714 N N . LYS A 1 90 ? 9.504 -20.343 -24.797 1.00 88.38 90 LYS A N 1
ATOM 715 C CA . LYS A 1 90 ? 8.333 -21.229 -24.683 1.00 88.38 90 LYS A CA 1
ATOM 716 C C . LYS A 1 90 ? 7.348 -21.020 -25.835 1.00 88.38 90 LYS A C 1
ATOM 718 O O . LYS A 1 90 ? 7.014 -21.988 -26.503 1.00 88.38 90 LYS A O 1
ATOM 723 N N . GLN A 1 91 ? 7.003 -19.769 -26.143 1.00 83.62 91 GLN A N 1
ATOM 724 C CA . GLN A 1 91 ? 6.100 -19.446 -27.254 1.00 83.62 91 GLN A CA 1
ATOM 725 C C . GLN A 1 91 ? 6.628 -19.935 -28.611 1.00 83.62 91 GLN A C 1
ATOM 727 O O . GLN A 1 91 ? 5.862 -20.469 -29.409 1.00 83.62 91 GLN A O 1
ATOM 732 N N . LYS A 1 92 ? 7.937 -19.812 -28.878 1.00 82.75 92 LYS A N 1
ATOM 733 C CA . LYS A 1 92 ? 8.545 -20.349 -30.110 1.00 82.75 92 LYS A CA 1
ATOM 734 C C . LYS A 1 92 ? 8.455 -21.875 -30.188 1.00 82.75 92 LYS A C 1
ATOM 736 O O . LYS A 1 92 ? 8.075 -22.391 -31.230 1.00 82.75 92 LYS A O 1
ATOM 741 N N . ILE A 1 93 ? 8.747 -22.575 -29.090 1.00 81.50 93 ILE A N 1
ATOM 742 C CA . ILE A 1 93 ? 8.694 -24.046 -29.029 1.00 81.50 93 ILE A CA 1
ATOM 743 C C . ILE A 1 93 ? 7.255 -24.557 -29.214 1.00 81.50 93 ILE A C 1
ATOM 745 O O . ILE A 1 93 ? 7.035 -25.534 -29.923 1.00 81.50 93 ILE A O 1
ATOM 749 N N . GLU A 1 94 ? 6.266 -23.894 -28.611 1.00 76.44 94 GLU A N 1
ATOM 750 C CA . GLU A 1 94 ? 4.844 -24.230 -28.787 1.00 76.44 94 GLU A CA 1
ATOM 751 C C . GLU A 1 94 ? 4.393 -24.012 -30.242 1.00 76.44 94 GLU A C 1
ATOM 753 O O . GLU A 1 94 ? 3.757 -24.884 -30.831 1.00 76.44 94 GLU A O 1
ATOM 758 N N . SER A 1 95 ? 4.829 -22.912 -30.864 1.00 67.44 95 SER A N 1
ATOM 759 C CA . SER A 1 95 ? 4.525 -22.593 -32.268 1.00 67.44 95 SER A CA 1
ATOM 760 C C . SER A 1 95 ? 5.141 -23.589 -33.265 1.00 67.44 95 SER A C 1
ATOM 762 O O . SER A 1 95 ? 4.542 -23.880 -34.301 1.00 67.44 95 SER A O 1
ATOM 764 N N . GLU A 1 96 ? 6.338 -24.108 -32.970 1.00 68.50 96 GLU A N 1
ATOM 765 C CA . GLU A 1 96 ? 7.041 -25.106 -33.793 1.00 68.50 96 GLU A CA 1
ATOM 766 C C . GLU A 1 96 ? 6.440 -26.516 -33.654 1.00 68.50 96 GLU A C 1
ATOM 768 O O . GLU A 1 96 ? 6.437 -27.275 -34.623 1.00 68.50 96 GLU A O 1
ATOM 773 N N . ASN A 1 97 ? 5.883 -26.859 -32.488 1.00 63.34 97 ASN A N 1
ATOM 774 C CA . ASN A 1 97 ? 5.245 -28.159 -32.259 1.00 63.34 97 ASN A CA 1
ATOM 775 C C . ASN A 1 97 ? 3.829 -28.261 -32.858 1.00 63.34 97 ASN A C 1
ATOM 777 O O . ASN A 1 97 ? 3.407 -29.360 -33.213 1.00 63.34 97 ASN A O 1
ATOM 781 N N . GLU A 1 98 ? 3.098 -27.150 -32.998 1.00 59.19 98 GLU A N 1
ATOM 782 C CA . GLU A 1 98 ? 1.754 -27.146 -33.604 1.00 59.19 98 GLU A CA 1
ATOM 783 C C . GLU A 1 98 ? 1.774 -27.066 -35.141 1.00 59.19 98 GLU A C 1
ATOM 785 O O . GLU A 1 98 ? 0.880 -27.598 -35.799 1.00 59.19 98 GLU A O 1
ATOM 790 N N . ASN A 1 99 ? 2.814 -26.476 -35.740 1.00 54.53 99 ASN A N 1
ATOM 791 C CA . ASN A 1 99 ? 2.966 -26.373 -37.193 1.00 54.53 99 ASN A CA 1
ATOM 792 C C . ASN A 1 99 ? 4.147 -27.218 -37.686 1.00 54.53 99 ASN A C 1
ATOM 794 O O . ASN A 1 99 ? 5.220 -26.701 -37.992 1.00 54.53 99 ASN A O 1
ATOM 798 N N . GLY A 1 100 ? 3.920 -28.525 -37.849 1.00 53.94 100 GLY A N 1
ATOM 799 C CA . GLY A 1 100 ? 4.856 -29.489 -38.452 1.00 53.94 100 GLY A CA 1
ATOM 800 C C . GLY A 1 100 ? 5.165 -29.263 -39.942 1.00 53.94 100 GLY A C 1
ATOM 801 O O . GLY A 1 100 ? 5.325 -30.213 -40.704 1.00 53.94 100 GLY A O 1
ATOM 802 N N . THR A 1 101 ? 5.225 -28.022 -40.419 1.00 47.53 101 THR A N 1
ATOM 803 C CA . THR A 1 101 ? 5.681 -27.701 -41.773 1.00 47.53 101 THR A CA 1
ATOM 804 C C . THR A 1 101 ? 6.518 -26.435 -41.721 1.00 47.53 101 THR A C 1
ATOM 806 O O . THR A 1 101 ? 6.000 -25.343 -41.499 1.00 47.53 101 THR A O 1
ATOM 809 N N . ALA A 1 102 ? 7.824 -26.602 -41.938 1.00 49.72 102 ALA A N 1
ATOM 810 C CA . ALA A 1 102 ? 8.795 -25.527 -42.055 1.00 49.72 102 ALA A CA 1
ATOM 811 C C . ALA A 1 102 ? 8.374 -24.550 -43.163 1.00 49.72 102 ALA A C 1
ATOM 813 O O . ALA A 1 102 ? 8.643 -24.758 -44.344 1.00 49.72 102 ALA A O 1
ATOM 814 N N . LYS A 1 103 ? 7.695 -23.470 -42.780 1.00 42.75 103 LYS A N 1
ATOM 815 C CA . LYS A 1 103 ? 7.668 -22.245 -43.567 1.00 42.75 103 LYS A CA 1
ATOM 816 C C . LYS A 1 103 ? 8.688 -21.310 -42.951 1.00 42.75 103 LYS A C 1
ATOM 818 O O . LYS A 1 103 ? 8.482 -20.823 -41.840 1.00 42.75 103 LYS A O 1
ATOM 823 N N . GLU A 1 104 ? 9.773 -21.083 -43.691 1.00 45.16 104 GLU A N 1
ATOM 824 C CA . GLU A 1 104 ? 10.714 -19.978 -43.504 1.00 45.16 104 GLU A CA 1
ATOM 825 C C . GLU A 1 104 ? 9.928 -18.664 -43.486 1.00 45.16 104 GLU A C 1
ATOM 827 O O . GLU A 1 104 ? 9.710 -18.002 -44.499 1.00 45.16 104 GLU A O 1
ATOM 832 N N . THR A 1 105 ? 9.412 -18.322 -42.313 1.00 41.94 105 THR A N 1
ATOM 833 C CA . THR A 1 105 ? 8.676 -17.089 -42.098 1.00 41.94 105 THR A CA 1
ATOM 834 C C . THR A 1 105 ? 9.698 -16.106 -41.568 1.00 41.94 105 THR A C 1
ATOM 836 O O . THR A 1 105 ? 10.273 -16.310 -40.499 1.00 41.94 105 THR A O 1
ATOM 839 N N . GLN A 1 106 ? 9.978 -15.090 -42.383 1.00 41.97 106 GLN A N 1
ATOM 840 C CA . GLN A 1 106 ? 10.858 -13.968 -42.079 1.00 41.97 106 GLN A CA 1
ATOM 841 C C . GLN A 1 106 ? 10.702 -13.558 -40.612 1.00 41.97 106 GLN A C 1
ATOM 843 O O . GLN A 1 106 ? 9.590 -13.269 -40.168 1.00 41.97 106 GLN A O 1
ATOM 848 N N . GLN A 1 107 ? 11.818 -13.553 -39.874 1.00 43.81 107 GLN A N 1
ATOM 849 C CA . GLN A 1 107 ? 11.916 -13.021 -38.517 1.00 43.81 107 GLN A CA 1
ATOM 850 C C . GLN A 1 107 ? 11.412 -11.574 -38.516 1.00 43.81 107 GLN A C 1
ATOM 852 O O . GLN A 1 107 ? 12.174 -10.630 -38.716 1.00 43.81 107 GLN A O 1
ATOM 857 N N . LYS A 1 108 ? 10.115 -11.376 -38.278 1.00 45.91 108 LYS A N 1
ATOM 858 C CA . LYS A 1 108 ? 9.634 -10.119 -37.724 1.00 45.91 108 LYS A CA 1
ATOM 859 C C . LYS A 1 108 ? 10.265 -10.053 -36.341 1.00 45.91 108 LYS A C 1
ATOM 861 O O . LYS A 1 108 ? 9.916 -10.829 -35.456 1.00 45.91 108 LYS A O 1
ATOM 866 N N . ASN A 1 109 ? 11.284 -9.208 -36.206 1.00 52.44 109 ASN A N 1
ATOM 867 C CA . ASN A 1 109 ? 11.866 -8.858 -34.920 1.00 52.44 109 ASN A CA 1
ATOM 868 C C . ASN A 1 109 ? 10.778 -8.159 -34.109 1.00 52.44 109 ASN A C 1
ATOM 870 O O . ASN A 1 109 ? 10.667 -6.935 -34.154 1.00 52.44 109 ASN A O 1
ATOM 874 N N . ASP A 1 110 ? 9.940 -8.934 -33.423 1.00 58.91 110 ASP A N 1
ATOM 875 C CA . ASP A 1 110 ? 9.019 -8.361 -32.457 1.00 58.91 110 ASP A CA 1
ATOM 876 C C . ASP A 1 110 ? 9.840 -7.545 -31.454 1.00 58.91 110 ASP A C 1
ATOM 878 O O . ASP A 1 110 ? 10.872 -8.033 -30.963 1.00 58.91 110 ASP A O 1
ATOM 882 N N . PRO A 1 111 ? 9.425 -6.298 -31.174 1.00 66.12 111 PRO A N 1
ATOM 883 C CA . PRO A 1 111 ? 10.193 -5.403 -30.331 1.00 66.12 111 PRO A CA 1
ATOM 884 C C . PRO A 1 111 ? 10.431 -6.055 -28.972 1.00 66.12 111 PRO A C 1
ATOM 886 O O . PRO A 1 111 ? 9.539 -6.691 -28.382 1.00 66.12 111 PRO A O 1
ATOM 889 N N . LYS A 1 112 ? 11.684 -5.950 -28.518 1.00 86.19 112 LYS A N 1
ATOM 890 C CA . LYS A 1 112 ? 12.106 -6.524 -27.250 1.00 86.19 112 LYS A CA 1
ATOM 891 C C . LYS A 1 112 ? 11.525 -5.700 -26.094 1.00 86.19 112 LYS A C 1
ATOM 893 O O . LYS A 1 112 ? 11.372 -4.498 -26.237 1.00 86.19 112 LYS A O 1
ATOM 898 N N . GLU A 1 113 ? 11.195 -6.347 -24.978 1.00 93.50 113 GLU A N 1
ATOM 899 C CA . GLU A 1 113 ? 10.854 -5.644 -23.744 1.00 93.50 113 GLU A CA 1
ATOM 900 C C . GLU A 1 113 ? 12.119 -4.924 -23.250 1.00 93.50 113 GLU A C 1
ATOM 902 O O . GLU A 1 113 ? 13.147 -5.556 -22.979 1.00 93.50 113 GLU A O 1
ATOM 907 N N . GLU A 1 114 ? 12.043 -3.603 -23.188 1.00 95.81 114 GLU A N 1
ATOM 908 C CA . GLU A 1 114 ? 13.061 -2.689 -22.698 1.00 95.81 114 GLU A CA 1
ATOM 909 C C . GLU A 1 114 ? 12.684 -2.239 -21.289 1.00 95.81 114 GLU A C 1
ATOM 911 O O . GLU A 1 114 ? 11.570 -1.790 -21.027 1.00 95.81 114 GLU A O 1
ATOM 916 N N . LEU A 1 115 ? 13.627 -2.393 -20.366 1.00 97.56 115 LEU A N 1
ATOM 917 C CA . LEU A 1 115 ? 13.462 -2.051 -18.961 1.00 97.56 115 LEU A CA 1
ATOM 918 C C . LEU A 1 115 ? 14.231 -0.758 -18.669 1.00 97.56 115 LEU A C 1
ATOM 920 O O . LEU A 1 115 ? 15.385 -0.624 -19.082 1.00 97.56 115 LEU A O 1
ATOM 924 N N . PHE A 1 116 ? 13.628 0.148 -17.905 1.00 97.12 116 PHE A N 1
ATOM 925 C CA . PHE A 1 116 ? 14.223 1.415 -17.482 1.00 97.12 116 PHE A CA 1
ATOM 926 C C . PHE A 1 116 ? 14.102 1.542 -15.966 1.00 97.12 116 PHE A C 1
ATOM 928 O O . PHE A 1 116 ? 12.997 1.508 -15.439 1.00 97.12 116 PHE A O 1
ATOM 935 N N . ILE A 1 117 ? 15.214 1.679 -15.247 1.00 96.12 117 ILE A N 1
ATOM 936 C CA . ILE A 1 117 ? 15.177 1.938 -13.801 1.00 96.12 117 ILE A CA 1
ATOM 937 C C . ILE A 1 117 ? 15.030 3.446 -13.602 1.00 96.12 117 ILE A C 1
ATOM 939 O O . ILE A 1 117 ? 15.885 4.208 -14.051 1.00 96.12 117 ILE A O 1
ATOM 943 N N . LEU A 1 118 ? 13.960 3.871 -12.931 1.00 92.44 118 LEU A N 1
ATOM 944 C CA . LEU A 1 118 ? 13.778 5.266 -12.546 1.00 92.44 118 LEU A CA 1
ATOM 945 C C . LEU A 1 118 ? 14.655 5.557 -11.325 1.00 92.44 118 LEU A C 1
ATOM 947 O O . LEU A 1 118 ? 14.532 4.895 -10.296 1.00 92.44 118 LEU A O 1
ATOM 951 N N . ALA A 1 119 ? 15.563 6.520 -11.466 1.00 80.75 119 ALA A N 1
ATOM 952 C CA . ALA A 1 119 ? 16.537 6.889 -10.437 1.00 80.75 119 ALA A CA 1
ATOM 953 C C . ALA A 1 119 ? 16.098 8.087 -9.574 1.00 80.75 119 ALA A C 1
ATOM 955 O O . ALA A 1 119 ? 16.846 8.502 -8.694 1.00 80.75 119 ALA A O 1
ATOM 956 N N . ASP A 1 120 ? 14.918 8.649 -9.841 1.00 70.06 120 ASP A N 1
ATOM 957 C CA . ASP A 1 120 ? 14.364 9.806 -9.140 1.00 70.06 120 ASP A CA 1
ATOM 958 C C . ASP A 1 120 ? 12.987 9.434 -8.571 1.00 70.06 120 ASP A C 1
ATOM 960 O O . ASP A 1 120 ? 12.153 8.847 -9.267 1.00 70.06 120 ASP A O 1
ATOM 964 N N . THR A 1 121 ? 12.760 9.749 -7.296 1.00 66.62 121 THR A N 1
ATOM 965 C CA . THR A 1 121 ? 11.425 9.758 -6.694 1.00 66.62 121 THR A CA 1
ATOM 966 C C . THR A 1 121 ? 11.147 11.165 -6.194 1.00 66.62 121 THR A C 1
ATOM 968 O O . THR A 1 121 ? 11.395 11.493 -5.033 1.00 66.62 121 THR A O 1
ATOM 971 N N . SER A 1 122 ? 10.618 12.023 -7.061 1.00 57.16 122 SER A N 1
ATOM 972 C CA . SER A 1 122 ? 10.558 13.457 -6.768 1.00 57.16 122 SER A CA 1
ATOM 973 C C . SER A 1 122 ? 9.555 13.842 -5.659 1.00 57.16 122 SER A C 1
ATOM 975 O O . SER A 1 122 ? 9.583 14.971 -5.172 1.00 57.16 122 SER A O 1
ATOM 977 N N . TYR A 1 123 ? 8.657 12.933 -5.239 1.00 58.91 123 TYR A N 1
ATOM 978 C CA . TYR A 1 123 ? 7.538 13.244 -4.323 1.00 58.91 123 TYR A CA 1
ATOM 979 C C . TYR A 1 123 ? 7.277 12.173 -3.250 1.00 58.91 123 TYR A C 1
ATOM 981 O O . TYR A 1 123 ? 6.162 12.042 -2.734 1.00 58.91 123 TYR A O 1
ATOM 989 N N . GLY A 1 124 ? 8.328 11.432 -2.894 1.00 69.00 124 GLY A N 1
ATOM 990 C CA . GLY A 1 124 ? 8.311 10.397 -1.867 1.00 69.00 124 GLY A CA 1
ATOM 991 C C . GLY A 1 124 ? 8.063 8.996 -2.423 1.00 69.00 124 GLY A C 1
ATOM 992 O O . GLY A 1 124 ? 7.383 8.801 -3.429 1.00 69.00 124 GLY A O 1
ATOM 993 N N . ALA A 1 125 ? 8.579 8.005 -1.702 1.00 79.50 125 ALA A N 1
ATOM 994 C CA . ALA A 1 125 ? 8.613 6.595 -2.087 1.00 79.50 125 ALA A CA 1
ATOM 995 C C . ALA A 1 125 ? 7.248 5.947 -2.410 1.00 79.50 125 ALA A C 1
ATOM 997 O O . ALA A 1 125 ? 7.223 4.852 -2.958 1.00 79.50 125 ALA A O 1
ATOM 998 N N . CYS A 1 126 ? 6.124 6.577 -2.048 1.00 86.06 126 CYS A N 1
ATOM 999 C CA . CYS A 1 126 ? 4.793 5.972 -2.140 1.00 86.06 126 CYS A CA 1
ATOM 1000 C C . CYS A 1 126 ? 3.967 6.354 -3.377 1.00 86.06 126 CYS A C 1
ATOM 1002 O O . CYS A 1 126 ? 2.934 5.728 -3.627 1.00 86.06 126 CYS A O 1
ATOM 1004 N N . CYS A 1 127 ? 4.376 7.380 -4.124 1.00 87.69 127 CYS A N 1
ATOM 1005 C CA . CYS A 1 127 ? 3.653 7.876 -5.295 1.00 87.69 127 CYS A CA 1
ATOM 1006 C C . CYS A 1 127 ? 4.239 7.297 -6.586 1.00 87.69 127 CYS A C 1
ATOM 1008 O O . CYS A 1 127 ? 5.450 7.111 -6.693 1.00 87.69 127 CYS A O 1
ATOM 1010 N N . VAL A 1 128 ? 3.387 7.062 -7.585 1.00 90.75 128 VAL A N 1
ATOM 1011 C CA . VAL A 1 128 ? 3.837 6.669 -8.926 1.00 90.75 128 VAL A CA 1
ATOM 1012 C C . VAL A 1 128 ? 4.353 7.899 -9.665 1.00 90.75 128 VAL A C 1
ATOM 1014 O O . VAL A 1 128 ? 3.646 8.904 -9.742 1.00 90.75 128 VAL A O 1
ATOM 1017 N N . ASP A 1 129 ? 5.562 7.821 -10.219 1.00 90.31 129 ASP A N 1
ATOM 1018 C CA . ASP A 1 129 ? 6.148 8.918 -10.994 1.00 90.31 129 ASP A CA 1
ATOM 1019 C C . ASP A 1 129 ? 5.872 8.759 -12.497 1.00 90.31 129 ASP A C 1
ATOM 1021 O O . ASP A 1 129 ? 6.675 8.221 -13.262 1.00 90.31 129 ASP A O 1
ATOM 1025 N N . GLU A 1 130 ? 4.691 9.216 -12.924 1.00 88.81 130 GLU A N 1
ATOM 1026 C CA . GLU A 1 130 ? 4.286 9.166 -14.336 1.00 88.81 130 GLU A CA 1
ATOM 1027 C C . GLU A 1 130 ? 5.159 10.060 -15.226 1.00 88.81 130 GLU A C 1
ATOM 1029 O O . GLU A 1 130 ? 5.379 9.727 -16.385 1.00 88.81 130 GLU A O 1
ATOM 1034 N N . VAL A 1 131 ? 5.684 11.175 -14.705 1.00 88.38 131 VAL A N 1
ATOM 1035 C CA . VAL A 1 131 ? 6.495 12.100 -15.510 1.00 88.38 131 VAL A CA 1
ATOM 1036 C C . VAL A 1 131 ? 7.877 11.521 -15.760 1.00 88.38 131 VAL A C 1
ATOM 1038 O O . VAL A 1 131 ? 8.343 11.550 -16.896 1.00 88.38 131 VAL A O 1
ATOM 1041 N N . ALA A 1 132 ? 8.535 10.951 -14.751 1.00 89.56 132 ALA A N 1
ATOM 1042 C CA . ALA A 1 132 ? 9.806 10.261 -14.959 1.00 89.56 132 ALA A CA 1
ATOM 1043 C C . ALA A 1 132 ? 9.652 9.080 -15.935 1.00 89.56 132 ALA A C 1
ATOM 1045 O O . ALA A 1 132 ? 10.490 8.895 -16.818 1.00 89.56 132 ALA A O 1
ATOM 1046 N N . ALA A 1 133 ? 8.552 8.327 -15.835 1.00 92.31 133 ALA A N 1
ATOM 1047 C CA . ALA A 1 133 ? 8.243 7.237 -16.757 1.00 92.31 133 ALA A CA 1
ATOM 1048 C C . ALA A 1 133 ? 7.978 7.715 -18.202 1.00 92.31 133 ALA A C 1
ATOM 1050 O O . ALA A 1 133 ? 8.406 7.063 -19.155 1.00 92.31 133 ALA A O 1
ATOM 1051 N N . GLU A 1 134 ? 7.332 8.868 -18.388 1.00 90.88 134 GLU A N 1
ATOM 1052 C CA . GLU A 1 134 ? 7.097 9.465 -19.711 1.00 90.88 134 GLU A CA 1
ATOM 1053 C C . GLU A 1 134 ? 8.389 9.884 -20.423 1.00 90.88 134 GLU A C 1
ATOM 1055 O O . GLU A 1 134 ? 8.468 9.774 -21.642 1.00 90.88 134 GLU A O 1
ATOM 1060 N N . HIS A 1 135 ? 9.433 10.301 -19.698 1.00 91.12 135 HIS A N 1
ATOM 1061 C CA . HIS A 1 135 ? 10.721 10.661 -20.316 1.00 91.12 135 HIS A CA 1
ATOM 1062 C C . HIS A 1 135 ? 11.409 9.484 -21.019 1.00 91.12 135 HIS A C 1
ATOM 1064 O O . HIS A 1 135 ? 12.279 9.692 -21.865 1.00 91.12 135 HIS A O 1
ATOM 1070 N N . VAL A 1 136 ? 11.031 8.254 -20.669 1.00 93.19 136 VAL A N 1
ATOM 1071 C CA . VAL A 1 136 ? 11.501 7.027 -21.318 1.00 93.19 136 VAL A CA 1
ATOM 1072 C C . VAL A 1 136 ? 10.403 6.367 -22.152 1.00 93.19 136 VAL A C 1
ATOM 1074 O O . VAL A 1 136 ? 10.524 5.179 -22.448 1.00 93.19 136 VAL A O 1
ATOM 1077 N N . ASP A 1 137 ? 9.365 7.120 -22.540 1.00 95.19 137 ASP A N 1
ATOM 1078 C CA . ASP A 1 137 ? 8.137 6.671 -23.215 1.00 95.19 137 ASP A CA 1
ATOM 1079 C C . ASP A 1 137 ? 7.666 5.292 -22.716 1.00 95.19 137 ASP A C 1
ATOM 1081 O O . ASP A 1 137 ? 7.465 4.364 -23.502 1.00 95.19 137 ASP A O 1
ATOM 1085 N N . ALA A 1 138 ? 7.591 5.112 -21.394 1.00 96.25 138 ALA A N 1
ATOM 1086 C CA . ALA A 1 138 ? 7.155 3.844 -20.828 1.00 96.25 138 ALA A CA 1
ATOM 1087 C C . ALA A 1 138 ? 5.695 3.558 -21.201 1.00 96.25 138 ALA A C 1
ATOM 1089 O O . ALA A 1 138 ? 4.845 4.438 -21.123 1.00 96.25 138 ALA A O 1
ATOM 1090 N N . ASP A 1 139 ? 5.397 2.306 -21.533 1.00 96.88 139 ASP A N 1
ATOM 1091 C CA . ASP A 1 139 ? 4.032 1.818 -21.730 1.00 96.88 139 ASP A CA 1
ATOM 1092 C C . ASP A 1 139 ? 3.363 1.460 -20.393 1.00 96.88 139 ASP A C 1
ATOM 1094 O O . ASP A 1 139 ? 2.139 1.420 -20.295 1.00 96.88 139 ASP A O 1
ATOM 1098 N N . VAL A 1 140 ? 4.167 1.153 -19.367 1.00 97.50 140 VAL A N 1
ATOM 1099 C CA . VAL A 1 140 ? 3.723 0.740 -18.029 1.00 97.50 140 VAL A CA 1
ATOM 1100 C C . VAL A 1 140 ? 4.776 1.083 -16.977 1.00 97.50 140 VAL A C 1
ATOM 1102 O O . VAL A 1 140 ? 5.982 1.023 -17.240 1.00 97.50 140 VAL A O 1
ATOM 1105 N N . VAL A 1 141 ? 4.319 1.385 -15.761 1.00 96.88 141 VAL A N 1
ATOM 1106 C CA . VAL A 1 141 ? 5.185 1.530 -14.583 1.00 96.88 141 VAL A CA 1
ATOM 1107 C C . VAL A 1 141 ? 5.020 0.323 -13.665 1.00 96.88 141 VAL A C 1
ATOM 1109 O O . VAL A 1 141 ? 3.906 -0.022 -13.283 1.00 96.88 141 VAL A O 1
ATOM 1112 N N . VAL A 1 142 ? 6.120 -0.304 -13.261 1.00 97.62 142 VAL A N 1
ATOM 1113 C CA . VAL A 1 142 ? 6.141 -1.245 -12.139 1.00 97.62 142 VAL A CA 1
ATOM 1114 C C . VAL A 1 142 ? 6.589 -0.481 -10.901 1.00 97.62 142 VAL A C 1
ATOM 1116 O O . VAL A 1 142 ? 7.745 -0.065 -10.809 1.00 97.62 142 VAL A O 1
ATOM 1119 N N . HIS A 1 143 ? 5.663 -0.267 -9.971 1.00 95.81 143 HIS A N 1
ATOM 1120 C CA . HIS A 1 143 ? 5.906 0.467 -8.733 1.00 95.81 143 HIS A CA 1
ATOM 1121 C C . HIS A 1 143 ? 6.103 -0.514 -7.576 1.00 95.81 143 HIS A C 1
ATOM 1123 O O . HIS A 1 143 ? 5.174 -1.240 -7.204 1.00 95.81 143 HIS A O 1
ATOM 1129 N N . TYR A 1 144 ? 7.311 -0.529 -7.014 1.00 94.88 144 TYR A N 1
ATOM 1130 C CA . TYR A 1 144 ? 7.685 -1.418 -5.919 1.00 94.88 144 TYR A CA 1
ATOM 1131 C C . TYR A 1 144 ? 7.507 -0.746 -4.554 1.00 94.88 144 TYR A C 1
ATOM 1133 O O . TYR A 1 144 ? 7.799 0.433 -4.386 1.00 94.88 144 TYR A O 1
ATOM 1141 N N . GLY A 1 145 ? 7.107 -1.518 -3.545 1.00 91.19 145 GLY A N 1
ATOM 1142 C CA . GLY A 1 145 ? 7.091 -1.079 -2.152 1.00 91.19 145 GLY A CA 1
ATOM 1143 C C . GLY A 1 145 ? 5.750 -0.544 -1.651 1.00 91.19 145 GLY A C 1
ATOM 1144 O O . GLY A 1 145 ? 4.668 -0.883 -2.138 1.00 91.19 145 GLY A O 1
ATOM 1145 N N . ARG A 1 146 ? 5.823 0.285 -0.601 1.00 88.75 146 ARG A N 1
ATOM 1146 C CA . ARG A 1 146 ? 4.652 0.973 -0.039 1.00 88.75 146 ARG A CA 1
ATOM 1147 C C . ARG A 1 146 ? 4.082 1.904 -1.100 1.00 88.75 146 ARG A C 1
ATOM 1149 O O . ARG A 1 146 ? 4.823 2.723 -1.615 1.00 88.75 146 ARG A O 1
ATOM 1156 N N . SER A 1 147 ? 2.772 1.867 -1.328 1.00 89.94 147 SER A N 1
ATOM 1157 C CA . SER A 1 147 ? 2.105 2.811 -2.228 1.00 89.94 147 SER A CA 1
ATOM 1158 C C . SER A 1 147 ? 0.981 3.570 -1.530 1.00 89.94 147 SER A C 1
ATOM 1160 O O . SER A 1 147 ? 0.248 3.012 -0.714 1.00 89.94 147 SER A O 1
ATOM 1162 N N . CYS A 1 148 ? 0.812 4.846 -1.873 1.00 87.19 148 CYS A N 1
ATOM 1163 C CA . CYS A 1 148 ? -0.350 5.632 -1.464 1.00 87.19 148 CYS A CA 1
ATOM 1164 C C . CYS A 1 148 ? -1.602 5.289 -2.286 1.00 87.19 148 CYS A C 1
ATOM 1166 O O . CYS A 1 148 ? -2.708 5.652 -1.878 1.00 87.19 148 CYS A O 1
ATOM 1168 N N . LEU A 1 149 ? -1.437 4.569 -3.408 1.00 90.25 149 LEU A N 1
ATOM 1169 C CA . LEU A 1 149 ? -2.494 4.234 -4.367 1.00 90.25 149 LEU A CA 1
ATOM 1170 C C . LEU A 1 149 ? -3.257 5.473 -4.854 1.00 90.25 149 LEU A C 1
ATOM 1172 O O . LEU A 1 149 ? -4.465 5.423 -5.096 1.00 90.25 149 LEU A O 1
ATOM 1176 N N . SER A 1 150 ? -2.557 6.603 -4.956 1.00 86.50 150 SER A N 1
ATOM 1177 C CA . SER A 1 150 ? -3.080 7.777 -5.646 1.00 86.50 150 SER A CA 1
ATOM 1178 C C . SER A 1 150 ? -3.425 7.400 -7.090 1.00 86.50 150 SER A C 1
ATOM 1180 O O . SER A 1 150 ? -2.664 6.650 -7.706 1.00 86.50 150 SER A O 1
ATOM 1182 N N . PRO A 1 151 ? -4.552 7.889 -7.634 1.00 86.75 151 PRO A N 1
ATOM 1183 C CA . PRO A 1 151 ? -4.918 7.617 -9.016 1.00 86.75 151 PRO A CA 1
ATOM 1184 C C . PRO A 1 151 ? -3.822 8.057 -9.983 1.00 86.75 151 PRO A C 1
ATOM 1186 O O . PRO A 1 151 ? -3.321 9.176 -9.883 1.00 86.75 151 PRO A O 1
ATOM 1189 N N . THR A 1 152 ? -3.498 7.193 -10.937 1.00 87.31 152 THR A N 1
ATOM 1190 C CA . THR A 1 152 ? -2.690 7.542 -12.107 1.00 87.31 152 THR A CA 1
ATOM 1191 C C . THR A 1 152 ? -3.601 7.928 -13.268 1.00 87.31 152 THR A C 1
ATOM 1193 O O . THR A 1 152 ? -4.773 7.542 -13.303 1.00 87.31 152 THR A O 1
ATOM 1196 N N . ALA A 1 153 ? -3.101 8.748 -14.192 1.00 83.69 153 ALA A N 1
ATOM 1197 C CA . ALA A 1 153 ? -3.913 9.322 -15.267 1.00 83.69 153 ALA A CA 1
ATOM 1198 C C . ALA A 1 153 ? -3.437 8.932 -16.673 1.00 83.69 153 ALA A C 1
ATOM 1200 O O . ALA A 1 153 ? -4.220 9.003 -17.618 1.00 83.69 153 ALA A O 1
ATOM 1201 N N . ARG A 1 154 ? -2.162 8.573 -16.825 1.00 86.75 154 ARG A N 1
ATOM 1202 C CA . ARG A 1 154 ? -1.466 8.523 -18.115 1.00 86.75 154 ARG A CA 1
ATOM 1203 C C . ARG A 1 154 ? -0.921 7.141 -18.414 1.00 86.75 154 ARG A C 1
ATOM 1205 O O . ARG A 1 154 ? -1.017 6.707 -19.558 1.00 86.75 154 ARG A O 1
ATOM 1212 N N . LEU A 1 155 ? -0.436 6.433 -17.395 1.00 91.44 155 LEU A N 1
ATOM 1213 C CA . LEU A 1 155 ? 0.142 5.102 -17.563 1.00 91.44 155 LEU A CA 1
ATOM 1214 C C . LEU A 1 155 ? -0.554 4.044 -16.697 1.00 91.44 155 LEU A C 1
ATOM 1216 O O . LEU A 1 155 ? -0.927 4.322 -15.548 1.00 91.44 155 LEU A O 1
ATOM 1220 N N . PRO A 1 156 ? -0.717 2.810 -17.218 1.00 95.19 156 PRO A N 1
ATOM 1221 C CA . PRO A 1 156 ? -1.046 1.671 -16.382 1.00 95.19 156 PRO A CA 1
ATOM 1222 C C . PRO A 1 156 ? 0.098 1.406 -15.398 1.00 95.19 156 PRO A C 1
ATOM 1224 O O . PRO A 1 156 ? 1.272 1.671 -15.677 1.00 95.19 156 PRO A O 1
ATOM 1227 N N . VAL A 1 157 ? -0.258 0.859 -14.238 1.00 95.81 157 VAL A N 1
ATOM 1228 C CA . VAL A 1 157 ? 0.695 0.580 -13.164 1.00 95.81 157 VAL A CA 1
ATOM 1229 C C . VAL A 1 157 ? 0.526 -0.847 -12.677 1.00 95.81 157 VAL A C 1
ATOM 1231 O O . VAL A 1 157 ? -0.576 -1.263 -12.319 1.00 95.81 157 VAL A O 1
ATOM 1234 N N . ILE A 1 158 ? 1.638 -1.571 -12.611 1.00 97.25 158 ILE A N 1
ATOM 1235 C CA . ILE A 1 158 ? 1.744 -2.835 -11.891 1.00 97.25 158 ILE A CA 1
ATOM 1236 C C . ILE A 1 158 ? 2.287 -2.515 -10.502 1.00 97.25 158 ILE A C 1
ATOM 1238 O O . ILE A 1 158 ? 3.430 -2.084 -10.348 1.00 97.25 158 ILE A O 1
ATOM 1242 N N . TYR A 1 159 ? 1.465 -2.722 -9.479 1.00 96.12 159 TYR A N 1
ATOM 1243 C CA . TYR A 1 159 ? 1.897 -2.561 -8.097 1.00 96.12 159 TYR A CA 1
ATOM 1244 C C . TYR A 1 159 ? 2.474 -3.865 -7.549 1.00 96.12 159 TYR A C 1
ATOM 1246 O O . TYR A 1 159 ? 1.794 -4.897 -7.532 1.00 96.12 159 TYR A O 1
ATOM 1254 N N . VAL A 1 160 ? 3.699 -3.783 -7.034 1.00 96.44 160 VAL A N 1
ATOM 1255 C CA . VAL A 1 160 ? 4.372 -4.865 -6.311 1.00 96.44 160 VAL A CA 1
ATOM 1256 C C . VAL A 1 160 ? 4.635 -4.384 -4.892 1.00 96.44 160 VAL A C 1
ATOM 1258 O O . VAL A 1 160 ? 5.569 -3.631 -4.630 1.00 96.44 160 VAL A O 1
ATOM 1261 N N . PHE A 1 161 ? 3.787 -4.796 -3.955 1.00 93.38 161 PHE A N 1
ATOM 1262 C CA . PHE A 1 161 ? 3.763 -4.221 -2.607 1.00 93.38 161 PHE A CA 1
ATOM 1263 C C . PHE A 1 161 ? 4.879 -4.704 -1.683 1.00 93.38 161 PHE A C 1
ATOM 1265 O O . PHE A 1 161 ? 5.047 -4.144 -0.597 1.00 93.38 161 PHE A O 1
ATOM 1272 N N . THR A 1 162 ? 5.656 -5.702 -2.118 1.00 91.56 162 THR A N 1
ATOM 1273 C CA . THR A 1 162 ? 6.803 -6.263 -1.387 1.00 91.56 162 THR A CA 1
ATOM 1274 C C . THR A 1 162 ? 6.376 -6.696 0.015 1.00 91.56 162 THR A C 1
ATOM 1276 O O . THR A 1 162 ? 6.699 -6.058 1.021 1.00 91.56 162 THR A O 1
ATOM 1279 N N . GLU A 1 163 ? 5.541 -7.737 0.052 1.00 90.50 163 GLU A N 1
ATOM 1280 C CA . GLU A 1 163 ? 4.924 -8.244 1.276 1.00 90.50 163 GLU A CA 1
ATOM 1281 C C . GLU A 1 163 ? 5.962 -8.457 2.383 1.00 90.50 163 GLU A C 1
ATOM 1283 O O . GLU A 1 163 ? 7.032 -9.030 2.167 1.00 90.50 163 GLU A O 1
ATOM 1288 N N . ARG A 1 164 ? 5.632 -7.995 3.591 1.00 89.38 164 ARG A N 1
ATOM 1289 C CA . ARG A 1 164 ? 6.490 -8.155 4.763 1.00 89.38 164 ARG A CA 1
ATOM 1290 C C . ARG A 1 164 ? 5.952 -9.245 5.684 1.00 89.38 164 ARG A C 1
ATOM 1292 O O . ARG A 1 164 ? 4.737 -9.337 5.884 1.00 89.38 164 ARG A O 1
ATOM 1299 N N . PRO A 1 165 ? 6.839 -10.059 6.284 1.00 90.50 165 PRO A N 1
ATOM 1300 C CA . PRO A 1 165 ? 6.420 -11.077 7.231 1.00 90.50 165 PRO A CA 1
ATOM 1301 C C . PRO A 1 165 ? 5.797 -10.425 8.466 1.00 90.50 165 PRO A C 1
ATOM 1303 O O . PRO A 1 165 ? 6.257 -9.388 8.945 1.00 90.50 165 PRO A O 1
ATOM 1306 N N . LEU A 1 166 ? 4.762 -11.063 9.004 1.00 91.75 166 LEU A N 1
ATOM 1307 C CA . LEU A 1 166 ? 4.066 -10.611 10.200 1.00 91.75 166 LEU A CA 1
ATOM 1308 C C . LEU A 1 166 ? 3.738 -11.812 11.086 1.00 91.75 166 LEU A C 1
ATOM 1310 O O . LEU A 1 166 ? 3.119 -12.777 10.639 1.00 91.75 166 LEU A O 1
ATOM 1314 N N . SER A 1 167 ? 4.130 -11.754 12.360 1.00 94.00 167 SER A N 1
ATOM 1315 C CA . SER A 1 167 ? 3.747 -12.782 13.331 1.00 94.00 167 SER A CA 1
ATOM 1316 C C . SER A 1 167 ? 2.284 -12.597 13.730 1.00 94.00 167 SER A C 1
ATOM 1318 O O . SER A 1 167 ? 1.959 -11.765 14.580 1.00 94.00 167 SER A O 1
ATOM 1320 N N . LEU A 1 168 ? 1.396 -13.384 13.117 1.00 95.06 168 LEU A N 1
ATOM 1321 C CA . LEU A 1 168 ? -0.034 -13.359 13.433 1.00 95.06 168 LEU A CA 1
ATOM 1322 C C . LEU A 1 168 ? -0.305 -13.654 14.912 1.00 95.06 168 LEU A C 1
ATOM 1324 O O . LEU A 1 168 ? -1.217 -13.063 15.477 1.00 95.06 168 LEU A O 1
ATOM 1328 N N . ASP A 1 169 ? 0.497 -14.505 15.554 1.00 94.69 169 ASP A N 1
ATOM 1329 C CA . ASP A 1 169 ? 0.329 -14.843 16.973 1.00 94.69 169 ASP A CA 1
ATOM 1330 C C . ASP A 1 169 ? 0.567 -13.623 17.874 1.00 94.69 169 ASP A C 1
ATOM 1332 O O . ASP A 1 169 ? -0.222 -13.348 18.780 1.00 94.69 169 ASP A O 1
ATOM 1336 N N . ASN A 1 170 ? 1.600 -12.828 17.573 1.00 94.06 170 ASN A N 1
ATOM 1337 C CA . ASN A 1 170 ? 1.882 -11.594 18.307 1.00 94.06 170 ASN A CA 1
ATOM 1338 C C . ASN A 1 170 ? 0.786 -10.545 18.087 1.00 94.06 170 ASN A C 1
ATOM 1340 O O . ASN A 1 170 ? 0.382 -9.867 19.034 1.00 94.06 170 ASN A O 1
ATOM 1344 N N . VAL A 1 171 ? 0.294 -10.410 16.851 1.00 96.00 171 VAL A N 1
ATOM 1345 C CA . VAL A 1 171 ? -0.789 -9.472 16.520 1.00 96.00 171 VAL A CA 1
ATOM 1346 C C . VAL A 1 171 ? -2.085 -9.878 17.221 1.00 96.00 171 VAL A C 1
ATOM 1348 O O . VAL A 1 171 ? -2.737 -9.027 17.818 1.00 96.00 171 VAL A O 1
ATOM 1351 N N . LEU A 1 172 ? -2.429 -11.169 17.221 1.00 96.12 172 LEU A N 1
ATOM 1352 C CA . LEU A 1 172 ? -3.595 -11.708 17.928 1.00 96.12 172 LEU A CA 1
ATOM 1353 C C . LEU A 1 172 ? -3.519 -11.461 19.432 1.00 96.12 172 LEU A C 1
ATOM 1355 O O . LEU A 1 172 ? -4.492 -10.999 20.023 1.00 96.12 172 LEU A O 1
ATOM 1359 N N . ALA A 1 173 ? -2.372 -11.745 20.054 1.00 95.06 173 ALA A N 1
ATOM 1360 C CA . ALA A 1 173 ? -2.175 -11.504 21.480 1.00 95.06 173 ALA A CA 1
ATOM 1361 C C . ALA A 1 173 ? -2.346 -10.014 21.824 1.00 95.06 173 ALA A C 1
ATOM 1363 O O . ALA A 1 173 ? -3.050 -9.668 22.772 1.00 95.06 173 ALA A O 1
ATOM 1364 N N . SER A 1 174 ? -1.762 -9.133 21.008 1.00 96.06 174 SER A N 1
ATOM 1365 C CA . SER A 1 174 ? -1.881 -7.678 21.144 1.00 96.06 174 SER A CA 1
ATOM 1366 C C . SER A 1 174 ? -3.321 -7.187 20.966 1.00 96.06 174 SER A C 1
ATOM 1368 O O . SER A 1 174 ? -3.815 -6.368 21.745 1.00 96.06 174 SER A O 1
ATOM 1370 N N . PHE A 1 175 ? -4.029 -7.733 19.975 1.00 97.19 175 PHE A N 1
ATOM 1371 C CA . PHE A 1 175 ? -5.432 -7.431 19.716 1.00 97.19 175 PHE A CA 1
ATOM 1372 C C 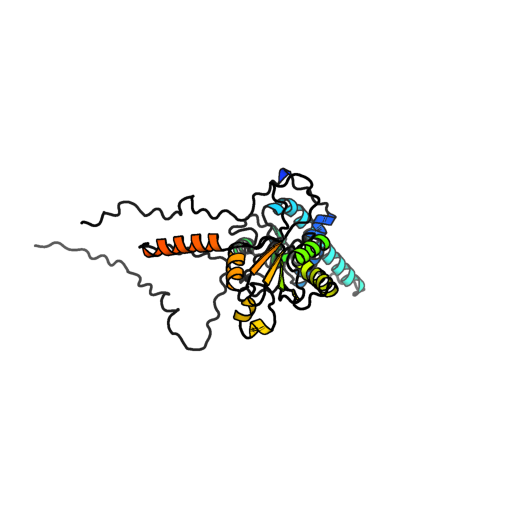. PHE A 1 175 ? -6.315 -7.826 20.904 1.00 97.19 175 PHE A C 1
ATOM 1374 O O . PHE A 1 175 ? -7.131 -7.023 21.349 1.00 97.19 175 PHE A O 1
ATOM 1381 N N . LYS A 1 176 ? -6.112 -9.024 21.466 1.00 95.62 176 LYS A N 1
ATOM 1382 C CA . LYS A 1 176 ? -6.854 -9.518 22.636 1.00 95.62 176 LYS A CA 1
ATOM 1383 C C . LYS A 1 176 ? -6.622 -8.685 23.896 1.00 95.62 176 LYS A C 1
ATOM 1385 O O . LYS A 1 176 ? -7.571 -8.415 24.629 1.00 95.62 176 LYS A O 1
ATOM 1390 N N . ASP A 1 177 ? -5.382 -8.255 24.142 1.00 94.81 177 ASP A N 1
ATOM 1391 C CA . ASP A 1 177 ? -5.061 -7.358 25.266 1.00 94.81 177 ASP A CA 1
ATOM 1392 C C . ASP A 1 177 ? -5.769 -5.998 25.116 1.00 94.81 177 ASP A C 1
ATOM 1394 O O . ASP A 1 177 ? -6.245 -5.421 26.098 1.00 94.81 177 ASP A O 1
ATOM 1398 N N . THR A 1 178 ? -5.895 -5.523 23.872 1.00 95.56 178 THR A N 1
ATOM 1399 C CA . THR A 1 178 ? -6.529 -4.244 23.520 1.00 95.56 178 THR A CA 1
ATOM 1400 C C . THR A 1 178 ? -8.059 -4.310 23.602 1.00 95.56 178 THR A C 1
ATOM 1402 O O . THR A 1 178 ? -8.687 -3.476 24.256 1.00 95.56 178 THR A O 1
ATOM 1405 N N . PHE A 1 179 ? -8.675 -5.316 22.976 1.00 96.06 179 PHE A N 1
ATOM 1406 C CA . PHE A 1 179 ? -10.125 -5.466 22.856 1.00 96.06 179 PHE A CA 1
ATOM 1407 C C . PHE A 1 179 ? -10.623 -6.654 23.679 1.00 96.06 179 PHE A C 1
ATOM 1409 O O . PHE A 1 179 ? -10.940 -7.719 23.154 1.00 96.06 179 PHE A O 1
ATOM 1416 N N . LYS A 1 180 ? -10.734 -6.462 24.995 1.00 94.12 180 LYS A N 1
ATOM 1417 C CA . LYS A 1 180 ? -11.191 -7.514 25.925 1.00 94.12 180 LYS A CA 1
ATOM 1418 C C . LYS A 1 180 ? -12.651 -7.930 25.722 1.00 94.12 180 LYS A C 1
ATOM 1420 O O . LYS A 1 180 ? -13.038 -9.023 26.117 1.00 94.12 180 LYS A O 1
ATOM 1425 N N . ASN A 1 181 ? -13.469 -7.049 25.145 1.00 93.38 181 ASN A N 1
ATOM 1426 C CA . ASN A 1 181 ? -14.866 -7.328 24.829 1.00 93.38 181 ASN A CA 1
ATOM 1427 C C . ASN A 1 181 ? -14.996 -7.708 23.348 1.00 93.38 181 ASN A C 1
ATOM 1429 O O . ASN A 1 181 ? -14.759 -6.881 22.467 1.00 93.38 181 ASN A O 1
ATOM 1433 N N . THR A 1 182 ? -15.427 -8.941 23.091 1.00 93.56 182 THR A N 1
ATOM 1434 C CA . THR A 1 182 ? -15.553 -9.527 21.749 1.00 93.56 182 THR A CA 1
ATOM 1435 C C . THR A 1 182 ? -16.721 -8.976 20.924 1.00 93.56 182 THR A C 1
ATOM 1437 O O . THR A 1 182 ? -16.760 -9.157 19.707 1.00 93.56 182 THR A O 1
ATOM 1440 N N . GLY A 1 183 ? -17.660 -8.271 21.561 1.00 93.69 183 GLY A N 1
ATOM 1441 C CA . GLY A 1 183 ? -18.799 -7.630 20.902 1.00 93.69 183 GLY A CA 1
ATOM 1442 C C . GLY A 1 183 ? -18.492 -6.256 20.300 1.00 93.69 183 GLY A C 1
ATOM 1443 O O . GLY A 1 183 ? -19.358 -5.676 19.646 1.00 93.69 183 GLY A O 1
ATOM 1444 N N . GLN A 1 184 ? -17.292 -5.705 20.507 1.00 94.62 184 GLN A N 1
ATOM 1445 C CA . GLN A 1 184 ? -16.929 -4.390 19.974 1.00 94.62 184 GLN A CA 1
ATOM 1446 C C . GLN A 1 184 ? -16.805 -4.414 18.445 1.00 94.62 184 GLN A C 1
ATOM 1448 O O . GLN A 1 184 ? -16.267 -5.357 17.871 1.00 94.62 184 GLN A O 1
ATOM 1453 N N . LYS A 1 185 ? -17.285 -3.351 17.789 1.00 96.75 185 LYS A N 1
ATOM 1454 C CA . LYS A 1 185 ? -17.128 -3.156 16.345 1.00 96.75 185 LYS A CA 1
ATOM 1455 C C . LYS A 1 185 ? -15.706 -2.691 16.047 1.00 96.75 185 LYS A C 1
ATOM 1457 O O . LYS A 1 185 ? -15.322 -1.595 16.460 1.00 96.75 185 LYS A O 1
ATOM 1462 N N . VAL A 1 186 ? -14.934 -3.510 15.338 1.00 98.06 186 VAL A N 1
ATOM 1463 C CA . VAL A 1 186 ? -13.534 -3.206 15.017 1.00 98.06 186 VAL A CA 1
ATOM 1464 C C . VAL A 1 186 ? -13.274 -3.378 13.527 1.00 98.06 186 VAL A C 1
ATOM 1466 O O . VAL A 1 186 ? -13.646 -4.383 12.925 1.00 98.06 186 VAL A O 1
ATOM 1469 N N . ILE A 1 187 ? -12.610 -2.395 12.930 1.00 98.19 187 ILE A N 1
ATOM 1470 C CA . ILE A 1 187 ? -12.104 -2.454 11.561 1.00 98.19 187 ILE A CA 1
ATOM 1471 C C . ILE A 1 187 ? -10.638 -2.866 11.617 1.00 98.19 187 ILE A C 1
ATOM 1473 O O . ILE A 1 187 ? -9.839 -2.226 12.302 1.00 98.19 187 ILE A O 1
ATOM 1477 N N . LEU A 1 188 ? -10.280 -3.914 10.878 1.00 98.25 188 LEU A N 1
ATOM 1478 C CA . LEU A 1 188 ? -8.893 -4.307 10.664 1.00 98.25 188 LEU A CA 1
ATOM 1479 C C . LEU A 1 188 ? -8.377 -3.639 9.396 1.00 98.25 188 LEU A C 1
ATOM 1481 O O . LEU A 1 188 ? -8.882 -3.880 8.293 1.00 98.25 188 LEU A O 1
ATOM 1485 N N . MET A 1 189 ? -7.347 -2.823 9.557 1.00 97.56 189 MET A N 1
ATOM 1486 C CA . MET A 1 189 ? -6.650 -2.174 8.458 1.00 97.56 189 MET A CA 1
ATOM 1487 C C . MET A 1 189 ? -5.152 -2.371 8.623 1.00 97.56 189 MET A C 1
ATOM 1489 O O . MET A 1 189 ? -4.642 -2.509 9.729 1.00 97.56 189 MET A O 1
ATOM 1493 N N . ALA A 1 190 ? -4.438 -2.408 7.512 1.00 95.75 190 ALA A N 1
ATOM 1494 C CA . ALA A 1 190 ? -2.993 -2.476 7.514 1.00 95.75 190 ALA A CA 1
ATOM 1495 C C . ALA A 1 190 ? -2.429 -1.532 6.465 1.00 95.75 190 ALA A C 1
ATOM 1497 O O . ALA A 1 190 ? -3.055 -1.261 5.423 1.00 95.75 190 ALA A O 1
ATOM 1498 N N . ASP A 1 191 ? -1.207 -1.094 6.734 1.00 92.50 191 ASP A N 1
ATOM 1499 C CA . ASP A 1 191 ? -0.356 -0.548 5.699 1.00 92.50 191 ASP A CA 1
ATOM 1500 C C . ASP A 1 191 ? -0.133 -1.581 4.582 1.00 92.50 191 ASP A C 1
ATOM 1502 O O . ASP A 1 191 ? -0.252 -2.794 4.782 1.00 92.50 191 ASP A O 1
ATOM 1506 N N . ILE A 1 192 ? 0.147 -1.085 3.381 1.00 91.56 192 ILE A N 1
ATOM 1507 C CA . ILE A 1 192 ? 0.127 -1.879 2.149 1.00 91.56 192 ILE A CA 1
ATOM 1508 C C . ILE A 1 192 ? 0.985 -3.162 2.211 1.00 91.56 192 ILE A C 1
ATOM 1510 O O . ILE A 1 192 ? 0.446 -4.219 1.883 1.00 91.56 192 ILE A O 1
ATOM 1514 N N . PRO A 1 193 ? 2.237 -3.155 2.713 1.00 91.69 193 PRO A N 1
ATOM 1515 C CA . PRO A 1 193 ? 3.058 -4.369 2.776 1.00 91.69 193 PRO A CA 1
ATOM 1516 C C . PRO A 1 193 ? 2.536 -5.463 3.720 1.00 91.69 193 PRO A C 1
ATOM 1518 O O . PRO A 1 193 ? 3.038 -6.582 3.674 1.00 91.69 193 PRO A O 1
ATOM 1521 N N . TYR A 1 194 ? 1.562 -5.159 4.586 1.00 94.44 194 TYR A N 1
ATOM 1522 C CA . TYR A 1 194 ? 0.991 -6.106 5.551 1.00 94.44 194 TYR A CA 1
ATOM 1523 C C . TYR A 1 194 ? -0.480 -6.455 5.266 1.00 94.44 194 TYR A C 1
ATOM 1525 O O . TYR A 1 194 ? -1.101 -7.186 6.038 1.00 94.44 194 TYR A O 1
ATOM 1533 N N . CYS A 1 195 ? -1.077 -5.927 4.191 1.00 93.81 195 CYS A N 1
ATOM 1534 C CA . CYS A 1 195 ? -2.517 -6.068 3.944 1.00 93.81 195 CYS A CA 1
ATOM 1535 C C . CYS A 1 195 ? -2.965 -7.507 3.637 1.00 93.81 195 CYS A C 1
ATOM 1537 O O . CYS A 1 195 ? -4.095 -7.873 3.959 1.00 93.81 195 CYS A O 1
ATOM 1539 N N . THR A 1 196 ? -2.072 -8.338 3.102 1.00 94.00 196 THR A N 1
ATOM 1540 C CA . THR A 1 196 ? -2.280 -9.770 2.822 1.00 94.00 196 THR A CA 1
ATOM 1541 C C . THR A 1 196 ? -2.554 -10.595 4.082 1.00 94.00 196 THR A C 1
ATOM 1543 O O . THR A 1 196 ? -3.237 -11.615 4.014 1.00 94.00 196 THR A O 1
ATOM 1546 N N . HIS A 1 197 ? -2.097 -10.135 5.253 1.00 96.19 197 HIS A N 1
ATOM 1547 C CA . HIS A 1 197 ? -2.283 -10.823 6.537 1.00 96.19 197 HIS A CA 1
ATOM 1548 C C . HIS A 1 197 ? -3.680 -10.625 7.140 1.00 96.19 197 HIS A C 1
ATOM 1550 O O . HIS A 1 197 ? -4.097 -11.400 8.005 1.00 96.19 197 HIS A O 1
ATOM 1556 N N . ILE A 1 198 ? -4.426 -9.607 6.692 1.00 97.19 198 ILE A N 1
ATOM 1557 C CA . ILE A 1 198 ? -5.724 -9.219 7.268 1.00 97.19 198 ILE A CA 1
ATOM 1558 C C . ILE A 1 198 ? -6.770 -10.349 7.209 1.00 97.19 198 ILE A C 1
ATOM 1560 O O . ILE A 1 198 ? -7.403 -10.596 8.240 1.00 97.19 198 ILE A O 1
ATOM 1564 N N . PRO A 1 199 ? -6.969 -11.073 6.086 1.00 96.81 199 PRO A N 1
ATOM 1565 C CA . PRO A 1 199 ? -7.950 -12.160 6.031 1.00 96.81 199 PRO A CA 1
ATOM 1566 C C . PRO A 1 199 ? -7.630 -13.308 6.997 1.00 96.81 199 PRO A C 1
ATOM 1568 O O . PRO A 1 199 ? -8.520 -13.814 7.681 1.00 96.81 199 PRO A O 1
ATOM 1571 N N . ALA A 1 200 ? -6.354 -13.696 7.098 1.00 97.25 200 ALA A N 1
ATOM 1572 C CA . ALA A 1 200 ? -5.915 -14.756 8.003 1.00 97.25 200 ALA A CA 1
ATOM 1573 C C . ALA A 1 200 ? -6.081 -14.350 9.476 1.00 97.25 200 ALA A C 1
ATOM 1575 O O . ALA A 1 200 ? -6.562 -15.145 10.286 1.00 97.25 200 ALA A O 1
ATOM 1576 N N .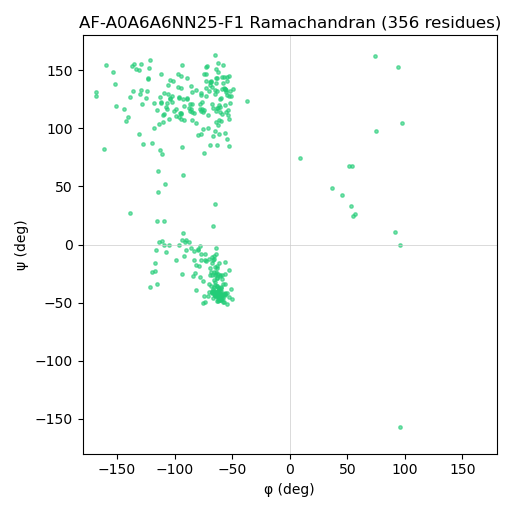 LEU A 1 201 ? -5.738 -13.102 9.814 1.00 97.50 201 LEU A N 1
ATOM 1577 C CA . LEU A 1 201 ? -5.9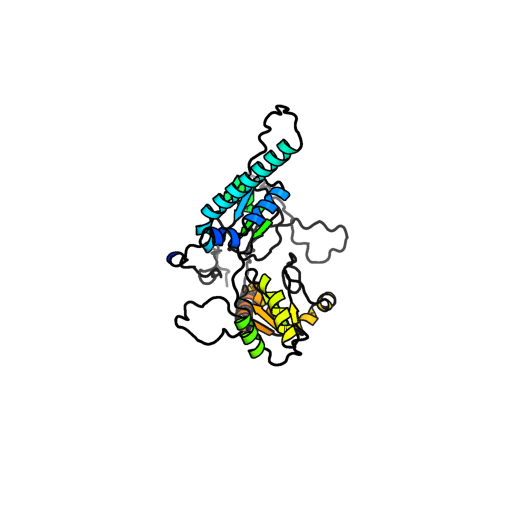46 -12.540 11.147 1.00 97.50 201 LEU A CA 1
ATOM 1578 C C . LEU A 1 201 ? -7.432 -12.521 11.524 1.00 97.50 201 LEU A C 1
ATOM 1580 O O . LEU A 1 201 ? -7.795 -12.951 12.615 1.00 97.50 201 LEU A O 1
ATOM 1584 N N . ALA A 1 202 ? -8.291 -12.059 10.616 1.00 97.06 202 ALA A N 1
ATOM 1585 C CA . ALA A 1 202 ? -9.727 -11.974 10.849 1.00 97.06 202 ALA A CA 1
ATOM 1586 C C . ALA A 1 202 ? -10.360 -13.342 11.103 1.00 97.06 202 ALA A C 1
ATOM 1588 O O . ALA A 1 202 ? -11.162 -13.479 12.023 1.00 97.06 202 ALA A O 1
ATOM 1589 N N . LYS A 1 203 ? -9.952 -14.367 10.342 1.00 97.31 203 LYS A N 1
ATOM 1590 C CA . LYS A 1 203 ? -10.389 -15.747 10.576 1.00 97.31 203 LYS A CA 1
ATOM 1591 C C . LYS A 1 203 ? -10.025 -16.212 11.987 1.00 97.31 203 LYS A C 1
ATOM 1593 O O . LYS A 1 203 ? -10.891 -16.681 12.712 1.00 97.31 203 LYS A O 1
ATOM 1598 N N . ARG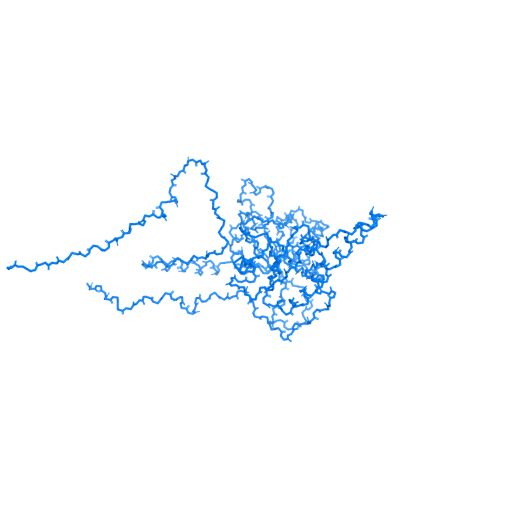 A 1 204 ? -8.769 -16.015 12.400 1.00 97.50 204 ARG A N 1
ATOM 1599 C CA . ARG A 1 204 ? -8.322 -16.396 13.747 1.00 97.50 204 ARG A CA 1
ATOM 1600 C C . ARG A 1 204 ? -9.046 -15.615 14.847 1.00 97.50 204 ARG A C 1
ATOM 1602 O O . ARG A 1 204 ? -9.338 -16.180 15.888 1.00 97.50 204 ARG A O 1
ATOM 1609 N N . LEU A 1 205 ? -9.371 -14.339 14.633 1.00 97.06 205 LEU A N 1
ATOM 1610 C CA . LEU A 1 205 ? -10.180 -13.563 15.582 1.00 97.06 205 LEU A CA 1
ATOM 1611 C C . LEU A 1 205 ? -11.630 -14.061 15.656 1.00 97.06 205 LEU A C 1
ATOM 1613 O O . LEU A 1 205 ? -12.211 -14.083 16.739 1.00 97.06 205 LEU A O 1
ATOM 1617 N N . ALA A 1 206 ? -12.209 -14.498 14.538 1.00 96.06 206 ALA A N 1
ATOM 1618 C CA . ALA A 1 206 ? -13.534 -15.110 14.534 1.00 96.06 206 ALA A CA 1
ATOM 1619 C C . ALA A 1 206 ? -13.550 -16.429 15.329 1.00 96.06 206 ALA A C 1
ATOM 1621 O O . ALA A 1 206 ? -14.461 -16.637 16.128 1.00 96.06 206 ALA A O 1
ATOM 1622 N N . ASP A 1 207 ? -12.512 -17.264 15.185 1.00 96.38 207 ASP A N 1
ATOM 1623 C CA . ASP A 1 207 ? -12.343 -18.507 15.959 1.00 96.38 207 ASP A CA 1
ATOM 1624 C C . ASP A 1 207 ? -12.242 -18.239 17.479 1.00 96.38 207 ASP A C 1
ATOM 1626 O O . ASP A 1 207 ? -12.627 -19.069 18.299 1.00 96.38 207 ASP A O 1
ATOM 1630 N N . GLU A 1 208 ? -11.780 -17.046 17.860 1.00 94.75 208 GLU A N 1
ATOM 1631 C CA . GLU A 1 208 ? -11.675 -16.562 19.245 1.00 94.75 208 GLU A CA 1
ATOM 1632 C C . GLU A 1 208 ? -12.958 -15.873 19.753 1.00 94.75 208 GLU A C 1
ATOM 1634 O O . GLU A 1 208 ? -13.005 -15.384 20.883 1.00 94.75 208 GLU A O 1
ATOM 1639 N N . GLY A 1 209 ? -14.013 -15.825 18.933 1.00 95.81 209 GLY A N 1
ATOM 1640 C CA . GLY A 1 209 ? -15.336 -15.324 19.309 1.00 95.81 209 GLY A CA 1
ATOM 1641 C C . GLY A 1 209 ? -15.585 -13.837 19.043 1.00 95.81 209 GLY A C 1
ATOM 1642 O O . GLY A 1 209 ? -16.599 -13.309 19.502 1.00 95.81 209 GLY A O 1
ATOM 1643 N N . TYR A 1 210 ? -14.709 -13.140 18.310 1.00 96.31 210 TYR A N 1
ATOM 1644 C CA . TYR A 1 210 ? -14.964 -11.758 17.891 1.00 96.31 210 TYR A CA 1
ATOM 1645 C C . TYR A 1 210 ? -15.986 -11.714 16.747 1.00 96.31 210 TYR A C 1
ATOM 1647 O O . TYR A 1 210 ? -15.710 -12.158 15.635 1.00 96.31 210 TYR A O 1
ATOM 1655 N N . MET A 1 211 ? -17.168 -11.149 17.009 1.00 92.62 211 MET A N 1
ATOM 1656 C CA . MET A 1 211 ? -18.308 -11.217 16.076 1.00 92.62 211 MET A CA 1
ATOM 1657 C C . MET A 1 211 ? -18.408 -10.024 15.120 1.00 92.62 211 MET A C 1
ATOM 1659 O O . MET A 1 211 ? -18.978 -10.142 14.040 1.00 92.62 211 MET A O 1
ATOM 1663 N N . ASN A 1 212 ? -17.871 -8.868 15.516 1.00 95.38 212 ASN A N 1
ATOM 1664 C CA . ASN A 1 212 ? -18.088 -7.591 14.828 1.00 95.38 212 ASN A CA 1
ATOM 1665 C C . ASN A 1 212 ? -16.795 -7.041 14.205 1.00 95.38 212 ASN A C 1
ATOM 1667 O O . ASN A 1 212 ? -16.475 -5.858 14.338 1.00 95.38 212 ASN A O 1
ATOM 1671 N N . ILE A 1 213 ? -16.041 -7.916 13.539 1.00 97.00 213 ILE A N 1
ATOM 1672 C CA . ILE A 1 213 ? -14.791 -7.570 12.861 1.00 97.00 213 ILE A CA 1
ATOM 1673 C C . ILE A 1 213 ? -15.052 -7.316 11.379 1.00 97.00 213 ILE A C 1
ATOM 1675 O O . ILE A 1 213 ? -15.583 -8.176 10.680 1.00 97.00 213 ILE A O 1
ATOM 1679 N N . PHE A 1 214 ? -14.632 -6.154 10.884 1.00 97.44 214 PHE A N 1
ATOM 1680 C CA . PHE A 1 214 ? -14.629 -5.857 9.457 1.00 97.44 214 PHE A CA 1
ATOM 1681 C C . PHE A 1 214 ? -13.204 -5.862 8.902 1.00 97.44 214 PHE A C 1
ATOM 1683 O O . PHE A 1 214 ? -12.362 -5.055 9.299 1.00 97.44 214 PHE A O 1
ATOM 1690 N N . SER A 1 215 ? -12.940 -6.758 7.953 1.00 97.31 215 SER A N 1
ATOM 1691 C CA . SER A 1 215 ? -11.662 -6.860 7.248 1.00 97.31 215 SER A CA 1
ATOM 1692 C C . SER A 1 215 ? -11.638 -5.943 6.037 1.00 97.31 215 SER A C 1
ATOM 1694 O O . SER A 1 215 ? -12.398 -6.135 5.087 1.00 97.31 215 SER A O 1
ATOM 1696 N N . THR A 1 216 ? -10.733 -4.968 6.037 1.00 97.06 216 THR A N 1
ATOM 1697 C CA . THR A 1 216 ? -10.530 -4.139 4.847 1.00 97.06 216 THR A CA 1
ATOM 1698 C C . THR A 1 216 ? -9.782 -4.907 3.758 1.00 97.06 216 THR A C 1
ATOM 1700 O O . THR A 1 216 ? -8.922 -5.742 4.028 1.00 97.06 216 THR A O 1
ATOM 1703 N N . SER A 1 217 ? -10.111 -4.614 2.505 1.00 95.50 217 SER A N 1
ATOM 1704 C CA . SER A 1 217 ? -9.364 -5.033 1.316 1.00 95.50 217 SER A CA 1
ATOM 1705 C C . SER A 1 217 ? -8.949 -3.800 0.526 1.00 95.50 217 SER A C 1
ATOM 1707 O O . SER A 1 217 ? -9.609 -2.760 0.602 1.00 95.50 217 SER A O 1
ATOM 1709 N N . VAL A 1 218 ? -7.843 -3.897 -0.207 1.00 94.44 218 VAL A N 1
ATOM 1710 C CA . VAL A 1 218 ? -7.331 -2.795 -1.026 1.00 94.44 218 VAL A CA 1
ATOM 1711 C C . VAL A 1 218 ? -8.251 -2.562 -2.225 1.00 94.44 218 VAL A C 1
ATOM 1713 O O . VAL A 1 218 ? -8.612 -3.503 -2.925 1.00 94.44 218 VAL A O 1
ATOM 1716 N N . ILE A 1 219 ? -8.613 -1.301 -2.459 1.00 93.31 219 ILE A N 1
ATOM 1717 C CA . ILE A 1 219 ? -9.310 -0.834 -3.665 1.00 93.31 219 ILE A CA 1
ATOM 1718 C C . ILE A 1 219 ? -8.646 0.456 -4.151 1.00 93.31 219 ILE A C 1
ATOM 1720 O O . ILE A 1 219 ? -8.074 1.190 -3.352 1.00 93.31 219 ILE A O 1
ATOM 1724 N N . HIS A 1 220 ? -8.760 0.784 -5.433 1.00 90.19 220 HIS A N 1
ATOM 1725 C CA . HIS A 1 220 ? -8.223 2.029 -5.997 1.00 90.19 220 HIS A CA 1
ATOM 1726 C C . HIS A 1 220 ? -9.286 3.136 -5.984 1.00 90.19 220 HIS A C 1
ATOM 1728 O O . HIS A 1 220 ? -9.712 3.629 -7.024 1.00 90.19 220 HIS A O 1
ATOM 1734 N N . ASN A 1 221 ? -9.775 3.476 -4.788 1.00 90.44 221 ASN A N 1
ATOM 1735 C CA . ASN A 1 221 ? -10.768 4.530 -4.590 1.00 90.44 221 ASN A CA 1
ATOM 1736 C C . ASN A 1 221 ? -10.324 5.484 -3.465 1.00 90.44 221 ASN A C 1
ATOM 1738 O O . ASN A 1 221 ? -10.607 5.218 -2.287 1.00 90.44 221 ASN A O 1
ATOM 1742 N N . PRO A 1 222 ? -9.668 6.612 -3.795 1.00 87.81 222 PRO A N 1
ATOM 1743 C CA . PRO A 1 222 ? -9.192 7.564 -2.793 1.00 87.81 222 PRO A CA 1
ATOM 1744 C C . PRO A 1 222 ? -10.341 8.286 -2.077 1.00 87.81 222 PRO A C 1
ATOM 1746 O O . PRO A 1 222 ? -10.179 8.728 -0.941 1.00 87.81 222 PRO A O 1
ATOM 1749 N N . SER A 1 223 ? -11.514 8.376 -2.709 1.00 89.06 223 SER A N 1
ATOM 1750 C CA . SER A 1 223 ? -12.713 9.003 -2.146 1.00 89.06 223 SER A CA 1
ATOM 1751 C C . SER A 1 223 ? -13.458 8.103 -1.159 1.00 89.06 223 SER A C 1
ATOM 1753 O O . SER A 1 223 ? -14.419 8.554 -0.537 1.00 89.06 223 SER A O 1
ATOM 1755 N N . SER A 1 224 ? -13.028 6.848 -0.984 1.00 91.88 224 SER A N 1
ATOM 1756 C CA . SER A 1 224 ? -13.613 5.945 0.007 1.00 91.88 224 SER A CA 1
ATOM 1757 C C . SER A 1 224 ? -13.540 6.539 1.429 1.00 91.88 224 SER A C 1
ATOM 1759 O O . SER A 1 224 ? -12.541 7.177 1.801 1.00 91.88 224 SER A O 1
ATOM 1761 N N . PRO A 1 225 ? -14.561 6.301 2.278 1.00 92.56 225 PRO A N 1
ATOM 1762 C CA . PRO A 1 225 ? -14.511 6.649 3.696 1.00 92.56 225 PRO A CA 1
ATOM 1763 C C . PRO A 1 225 ? -13.318 6.034 4.441 1.00 92.56 225 PRO A C 1
ATOM 1765 O O . PRO A 1 225 ? -12.824 6.620 5.401 1.00 92.56 225 PRO A O 1
ATOM 1768 N N . LEU A 1 226 ? -12.780 4.916 3.964 1.00 94.44 226 LEU A N 1
ATOM 1769 C CA . LEU A 1 226 ? -11.435 4.465 4.310 1.00 94.44 226 LEU A CA 1
ATOM 1770 C C . LEU A 1 226 ? -10.598 4.543 3.027 1.00 94.44 226 LEU A C 1
ATOM 1772 O O . LEU A 1 226 ? -10.805 3.710 2.145 1.00 94.44 226 LEU A O 1
ATOM 1776 N N . PRO A 1 227 ? -9.713 5.546 2.862 1.00 93.00 227 PRO A N 1
ATOM 1777 C CA . PRO A 1 227 ? -9.060 5.801 1.580 1.00 93.00 227 PRO A CA 1
ATOM 1778 C C . PRO A 1 227 ? -8.381 4.548 1.025 1.00 93.00 227 PRO A C 1
ATOM 1780 O O . PRO A 1 227 ? -7.614 3.888 1.727 1.00 93.00 227 PRO A O 1
ATOM 1783 N N . ASN A 1 228 ? -8.689 4.211 -0.230 1.00 94.19 228 ASN A N 1
ATOM 1784 C CA . ASN A 1 228 ? -8.170 3.030 -0.922 1.00 94.19 228 ASN A CA 1
ATOM 1785 C C . ASN A 1 228 ? -8.439 1.689 -0.209 1.00 94.19 228 ASN A C 1
ATOM 1787 O O . ASN A 1 228 ? -7.697 0.711 -0.366 1.00 94.19 228 ASN A O 1
ATOM 1791 N N . ARG A 1 229 ? -9.501 1.631 0.601 1.00 95.31 229 ARG A N 1
ATOM 1792 C CA . ARG A 1 229 ? -9.962 0.431 1.301 1.00 95.31 229 ARG A CA 1
ATOM 1793 C C . ARG A 1 229 ? -11.469 0.244 1.164 1.00 95.31 229 ARG A C 1
ATOM 1795 O O . ARG A 1 229 ? -12.224 1.212 1.043 1.00 95.31 229 ARG A O 1
ATOM 1802 N N . THR A 1 230 ? -11.898 -1.014 1.199 1.00 96.38 230 THR A N 1
ATOM 1803 C CA . THR A 1 230 ? -13.312 -1.365 1.370 1.00 96.38 230 THR A CA 1
ATOM 1804 C C . THR A 1 230 ? -13.835 -0.874 2.718 1.00 96.38 230 THR A C 1
ATOM 1806 O O . THR A 1 230 ? -13.077 -0.680 3.669 1.00 96.38 230 THR A O 1
ATOM 1809 N N . VAL A 1 231 ? -15.150 -0.683 2.799 1.00 95.62 231 VAL A N 1
ATOM 1810 C CA . VAL A 1 231 ? -15.853 -0.222 4.001 1.00 95.62 231 VAL A CA 1
ATOM 1811 C C . VAL A 1 231 ? -17.034 -1.147 4.305 1.00 95.62 231 VAL A C 1
ATOM 1813 O O . VAL A 1 231 ? -17.535 -1.795 3.380 1.00 95.62 231 VAL A O 1
ATOM 1816 N N . PRO A 1 232 ? -17.493 -1.232 5.569 1.00 94.81 232 PRO A N 1
ATOM 1817 C CA . PRO A 1 232 ? -18.711 -1.962 5.904 1.00 94.81 232 PRO A CA 1
ATOM 1818 C C . PRO A 1 232 ? -19.891 -1.459 5.069 1.00 94.81 232 PRO A C 1
ATOM 1820 O O . PRO A 1 232 ? -20.033 -0.255 4.858 1.00 94.81 232 PRO A O 1
ATOM 1823 N N . SER A 1 233 ? -20.766 -2.356 4.615 1.00 90.81 233 SER A N 1
ATOM 1824 C CA . SER A 1 233 ? -21.873 -2.004 3.713 1.00 90.81 233 SER A CA 1
ATOM 1825 C C . SER A 1 233 ? -22.781 -0.906 4.270 1.00 90.81 233 SER A C 1
ATOM 1827 O O . SER A 1 233 ? -23.240 -0.052 3.517 1.00 90.81 233 SER A O 1
ATOM 1829 N N . GLN A 1 234 ? -22.975 -0.864 5.592 1.00 89.00 234 GLN A N 1
ATOM 1830 C CA . GLN A 1 234 ? -23.806 0.146 6.247 1.00 89.00 234 GLN A CA 1
ATOM 1831 C C . GLN A 1 234 ? -23.254 1.568 6.063 1.00 89.00 234 GLN A C 1
ATOM 1833 O O . GLN A 1 234 ? -24.034 2.520 6.051 1.00 89.00 234 GLN A O 1
ATOM 1838 N N . VAL A 1 235 ? -21.934 1.713 5.903 1.00 89.19 235 VAL A N 1
ATOM 1839 C CA . VAL A 1 235 ? -21.237 3.000 5.727 1.00 89.19 235 VAL A CA 1
ATOM 1840 C C . VAL A 1 235 ? -21.551 3.632 4.372 1.00 89.19 235 VAL A C 1
ATOM 1842 O O . VAL A 1 235 ? -21.525 4.854 4.254 1.00 89.19 235 VAL A O 1
ATOM 1845 N N . ASN A 1 236 ? -21.906 2.830 3.364 1.00 83.06 236 ASN A N 1
ATOM 1846 C CA . ASN A 1 236 ? -22.293 3.350 2.049 1.00 83.06 236 ASN A CA 1
ATOM 1847 C C . ASN A 1 236 ? -23.591 4.171 2.106 1.00 83.06 236 ASN A C 1
ATOM 1849 O O . ASN A 1 236 ? -23.788 5.053 1.278 1.00 83.06 236 ASN A O 1
ATOM 1853 N N . GLU A 1 237 ? -24.464 3.899 3.080 1.00 85.31 237 GLU A N 1
ATOM 1854 C CA . GLU A 1 237 ? -25.696 4.667 3.298 1.00 85.31 237 GLU A CA 1
ATOM 1855 C C . GLU A 1 237 ? -25.437 5.953 4.090 1.00 85.31 237 GLU A C 1
ATOM 1857 O O . GLU A 1 237 ? -26.043 6.987 3.827 1.00 85.31 237 GLU A O 1
ATOM 1862 N N . SER A 1 238 ? -24.552 5.884 5.088 1.00 89.75 238 SER A N 1
ATOM 1863 C CA . SER A 1 238 ? -24.144 7.034 5.891 1.00 89.75 238 SER A CA 1
ATOM 1864 C C . SER A 1 238 ? -22.718 6.851 6.388 1.00 89.75 238 SER A C 1
ATOM 1866 O O . SER A 1 238 ? -22.417 5.938 7.163 1.00 89.75 238 SER A O 1
ATOM 1868 N N . MET A 1 239 ? -21.851 7.775 5.974 1.00 86.00 239 MET A N 1
ATOM 1869 C CA . MET A 1 239 ? -20.440 7.801 6.350 1.00 86.00 239 MET A CA 1
ATOM 1870 C C . MET A 1 239 ? -20.236 7.940 7.866 1.00 86.00 239 MET A C 1
ATOM 1872 O O . MET A 1 239 ? -19.242 7.454 8.401 1.00 86.00 239 MET A O 1
ATOM 1876 N N . GLU A 1 240 ? -21.196 8.548 8.567 1.00 88.62 240 GLU A N 1
ATOM 1877 C CA . GLU A 1 240 ? -21.149 8.776 10.015 1.00 88.62 240 GLU A CA 1
ATOM 1878 C C . GLU A 1 240 ? -21.144 7.472 10.820 1.00 88.62 240 GLU A C 1
ATOM 1880 O O . GLU A 1 240 ? -20.609 7.443 11.926 1.00 88.62 240 GLU A O 1
ATOM 1885 N N . LYS A 1 241 ? -21.658 6.371 10.251 1.00 92.19 241 LYS A N 1
ATOM 1886 C CA . LYS A 1 241 ? -21.658 5.054 10.904 1.00 92.19 241 LYS A CA 1
ATOM 1887 C C . LYS A 1 241 ? -20.247 4.513 11.159 1.00 92.19 241 LYS A C 1
ATOM 1889 O O . LYS A 1 241 ? -20.090 3.633 12.001 1.00 92.19 241 LYS A O 1
ATOM 1894 N N . LEU A 1 242 ? -19.210 5.027 10.485 1.00 93.88 242 LEU A N 1
ATOM 1895 C CA . LEU A 1 242 ? -17.822 4.677 10.816 1.00 93.88 242 LEU A CA 1
ATOM 1896 C C . LEU A 1 242 ? -17.412 5.134 12.221 1.00 93.88 242 LEU A C 1
ATOM 1898 O O . LEU A 1 242 ? -16.569 4.478 12.829 1.00 93.88 242 LEU A O 1
ATOM 1902 N N . ASN A 1 243 ? -18.048 6.170 12.777 1.00 94.31 243 ASN A N 1
ATOM 1903 C CA . ASN A 1 243 ? -17.780 6.629 14.142 1.00 94.31 243 ASN A CA 1
ATOM 1904 C C . ASN A 1 243 ? -18.217 5.613 15.208 1.00 94.31 243 ASN A C 1
ATOM 1906 O O . ASN A 1 243 ? -17.874 5.775 16.373 1.00 94.31 243 ASN A O 1
ATOM 1910 N N . GLU A 1 244 ? -18.963 4.569 14.842 1.00 95.31 244 GLU A N 1
ATOM 1911 C CA . GLU A 1 244 ? -19.289 3.455 15.739 1.00 95.31 244 GLU A CA 1
ATOM 1912 C C . GLU A 1 244 ? -18.175 2.400 15.805 1.00 95.31 244 GLU A C 1
ATOM 1914 O O . GLU A 1 244 ? -18.216 1.510 16.658 1.00 95.31 244 GLU A O 1
ATOM 1919 N N . TYR A 1 245 ? -17.210 2.459 14.883 1.00 97.25 245 TYR A N 1
ATOM 1920 C CA . TYR A 1 245 ? -16.133 1.489 14.771 1.00 97.25 245 TYR A CA 1
ATOM 1921 C C . TYR A 1 245 ? -14.845 2.025 15.382 1.00 97.25 245 TYR A C 1
ATOM 1923 O O . TYR A 1 245 ? -14.451 3.172 15.168 1.00 97.25 245 TYR A O 1
ATOM 1931 N N . GLN A 1 246 ? -14.137 1.128 16.058 1.00 97.62 246 GLN A N 1
ATOM 1932 C CA . GLN A 1 246 ? -12.742 1.319 16.429 1.00 97.62 246 GLN A CA 1
ATOM 1933 C C . GLN A 1 246 ? -11.856 0.789 15.302 1.00 97.62 246 GLN A C 1
ATOM 1935 O O . GLN A 1 246 ? -12.175 -0.222 14.678 1.00 97.62 246 GLN A O 1
ATOM 1940 N N . LEU A 1 247 ? -10.733 1.443 15.033 1.00 97.88 247 LEU A N 1
ATOM 1941 C CA . LEU A 1 247 ? -9.784 1.006 14.015 1.00 97.88 247 LEU A CA 1
ATOM 1942 C C . LEU A 1 247 ? -8.575 0.352 14.677 1.00 97.88 247 LEU A C 1
ATOM 1944 O O . LEU A 1 247 ? -7.905 0.980 15.493 1.00 97.88 247 LEU A O 1
ATOM 1948 N N . PHE A 1 248 ? -8.261 -0.878 14.283 1.00 98.12 248 PHE A N 1
ATOM 1949 C CA . PHE A 1 248 ? -6.990 -1.520 14.591 1.00 98.12 248 PHE A CA 1
ATOM 1950 C C . PHE A 1 248 ? -6.129 -1.521 13.330 1.00 98.12 248 PHE A C 1
ATOM 1952 O O . PHE A 1 248 ? -6.429 -2.222 12.360 1.00 98.12 248 PHE A O 1
ATOM 1959 N N . HIS A 1 249 ? -5.095 -0.685 13.330 1.00 97.69 249 HIS A N 1
ATOM 1960 C CA . HIS A 1 249 ? -4.213 -0.476 12.194 1.00 97.69 249 HIS A CA 1
ATOM 1961 C C . HIS A 1 249 ? -2.870 -1.184 12.407 1.00 97.69 249 HIS A C 1
ATOM 1963 O O . HIS A 1 249 ? -2.195 -0.952 13.407 1.00 97.69 249 HIS A O 1
ATOM 1969 N N . ILE A 1 250 ? -2.459 -2.030 11.466 1.00 96.62 250 ILE A N 1
ATOM 1970 C CA . ILE A 1 250 ? -1.154 -2.701 11.476 1.00 96.62 250 ILE A CA 1
ATOM 1971 C C . ILE A 1 250 ? -0.136 -1.816 10.754 1.00 96.62 250 ILE A C 1
ATOM 1973 O O . ILE A 1 250 ? -0.335 -1.477 9.584 1.00 96.62 250 ILE A O 1
ATOM 1977 N N . SER A 1 251 ? 0.967 -1.506 11.440 1.00 92.75 251 SER A N 1
ATOM 1978 C CA . SER A 1 251 ? 1.997 -0.535 11.050 1.00 92.75 251 SER A CA 1
ATOM 1979 C C . SER A 1 251 ? 1.565 0.925 11.198 1.00 92.75 251 SER A C 1
ATOM 1981 O O . SER A 1 251 ? 0.377 1.225 11.280 1.00 92.75 251 SER A O 1
ATOM 1983 N N . ASP A 1 252 ? 2.525 1.846 11.228 1.00 89.69 252 ASP A N 1
ATOM 1984 C CA . ASP A 1 252 ? 2.261 3.279 11.337 1.00 89.69 252 ASP A CA 1
ATOM 1985 C C . ASP A 1 252 ? 1.773 3.855 9.990 1.00 89.69 252 ASP A C 1
ATOM 1987 O O . ASP A 1 252 ? 2.508 3.834 8.986 1.00 89.69 252 ASP A O 1
ATOM 1991 N N . PRO A 1 253 ? 0.530 4.376 9.925 1.00 90.00 253 PRO A N 1
ATOM 1992 C CA . PRO A 1 253 ? 0.029 5.038 8.732 1.00 90.00 253 PRO A CA 1
ATOM 1993 C C . PRO A 1 253 ? 0.688 6.417 8.562 1.00 90.00 253 PRO A C 1
ATOM 1995 O O . PRO A 1 253 ? 1.014 7.078 9.552 1.00 90.00 253 PRO A O 1
ATOM 1998 N N . PRO A 1 254 ? 0.813 6.926 7.322 1.00 86.94 254 PRO A N 1
ATOM 1999 C CA . PRO A 1 254 ? 1.255 8.297 7.090 1.00 86.94 254 PRO A CA 1
ATOM 2000 C C . PRO A 1 254 ? 0.390 9.315 7.846 1.00 86.94 254 PRO A C 1
ATOM 2002 O O . PRO A 1 254 ? -0.832 9.169 7.920 1.00 86.94 254 PRO A O 1
ATOM 2005 N N . THR A 1 255 ? 0.995 10.401 8.335 1.00 86.38 255 THR A N 1
ATOM 2006 C CA . THR A 1 255 ? 0.313 11.439 9.135 1.00 86.38 255 THR A CA 1
ATOM 2007 C C . THR A 1 255 ? -0.964 11.975 8.480 1.00 86.38 255 THR A C 1
ATOM 2009 O O . THR A 1 255 ? -1.949 12.238 9.168 1.00 86.38 255 THR A O 1
ATOM 2012 N N . ALA A 1 256 ? -0.969 12.138 7.152 1.00 85.88 256 ALA A N 1
ATOM 2013 C CA . ALA A 1 256 ? -2.151 12.582 6.417 1.00 85.88 256 ALA A CA 1
ATOM 2014 C C . ALA A 1 256 ? -3.306 11.574 6.533 1.00 85.88 256 ALA A C 1
ATOM 2016 O O . ALA A 1 256 ? -4.410 11.963 6.910 1.00 85.88 256 ALA A O 1
ATOM 2017 N N . LEU A 1 257 ? -3.026 10.289 6.296 1.00 89.62 257 LEU A N 1
ATOM 2018 C CA . LEU A 1 257 ? -4.002 9.212 6.432 1.00 89.62 257 LEU A CA 1
ATOM 2019 C C . LEU A 1 257 ? -4.492 9.098 7.879 1.00 89.62 257 LEU A C 1
ATOM 2021 O O . LEU A 1 257 ? -5.695 9.027 8.104 1.00 89.62 257 LEU A O 1
ATOM 2025 N N . LEU A 1 258 ? -3.589 9.162 8.861 1.00 91.94 258 LEU A N 1
ATOM 2026 C CA . LEU A 1 258 ? -3.947 9.110 10.279 1.00 91.94 258 LEU A CA 1
ATOM 2027 C C . LEU A 1 258 ? -4.940 10.215 10.671 1.00 91.94 258 LEU A C 1
ATOM 2029 O O . LEU A 1 258 ? -5.900 9.953 11.391 1.00 91.94 258 LEU A O 1
ATOM 2033 N N . LEU A 1 259 ? -4.731 11.440 10.181 1.00 90.81 259 LEU A N 1
ATOM 2034 C CA . LEU A 1 259 ? -5.624 12.574 10.443 1.00 90.81 259 LEU A CA 1
ATOM 2035 C C . LEU A 1 259 ? -6.973 12.444 9.735 1.00 90.81 259 LEU A C 1
ATOM 2037 O O . LEU A 1 259 ? -7.984 12.878 10.276 1.00 90.81 259 LEU A O 1
ATOM 2041 N N . THR A 1 260 ? -6.996 11.858 8.538 1.00 90.94 260 THR A N 1
ATOM 2042 C CA . THR A 1 260 ? -8.245 11.541 7.838 1.00 90.94 260 THR A CA 1
ATOM 2043 C C . THR A 1 260 ? -9.026 10.448 8.559 1.00 90.94 260 THR A C 1
ATOM 2045 O O . THR A 1 260 ? -10.245 10.528 8.643 1.00 90.94 260 THR A O 1
ATOM 2048 N N . LEU A 1 261 ? -8.347 9.428 9.081 1.00 93.56 261 LEU A N 1
ATOM 2049 C CA . LEU A 1 261 ? -8.989 8.340 9.811 1.00 93.56 261 LEU A CA 1
ATOM 2050 C C . LEU A 1 261 ? -9.513 8.821 11.165 1.00 93.56 261 LEU A C 1
ATOM 2052 O O . LEU A 1 261 ? -10.629 8.471 11.534 1.00 93.56 261 LEU A O 1
ATOM 2056 N N . SER A 1 262 ? -8.765 9.666 11.882 1.00 92.62 262 SER A N 1
ATOM 2057 C CA . SER A 1 262 ? -9.151 10.106 13.229 1.00 92.62 262 SER A CA 1
ATOM 2058 C C . SER A 1 262 ? -10.395 10.991 13.271 1.00 92.62 262 SER A C 1
ATOM 2060 O O . SER A 1 262 ? -10.981 11.146 14.338 1.00 92.62 262 SER A O 1
ATOM 2062 N N . SER A 1 263 ? -10.821 11.549 12.134 1.00 91.25 263 SER A N 1
ATOM 2063 C CA . SER A 1 263 ? -12.101 12.253 12.016 1.00 91.25 263 SER A CA 1
ATOM 2064 C C . SER A 1 263 ? -13.276 11.358 11.607 1.00 91.25 263 SER A C 1
ATOM 2066 O O . SER A 1 263 ? -14.398 11.854 11.531 1.00 91.25 263 SER A O 1
ATOM 2068 N N . ARG A 1 264 ? -13.033 10.076 11.298 1.00 93.25 264 ARG A N 1
ATOM 2069 C CA . ARG A 1 264 ? -14.028 9.145 10.734 1.00 93.25 264 ARG A CA 1
ATOM 2070 C C . ARG A 1 264 ? -14.351 7.956 11.638 1.00 93.25 264 ARG A C 1
ATOM 2072 O O . ARG A 1 264 ? -15.391 7.345 11.438 1.00 93.25 264 ARG A O 1
ATOM 2079 N N . VAL A 1 265 ? -13.463 7.587 12.562 1.00 95.88 265 VAL A N 1
ATOM 2080 C CA . VAL A 1 265 ? -13.619 6.425 13.460 1.00 95.88 265 VAL A CA 1
ATOM 2081 C C . VAL A 1 265 ? -13.578 6.861 14.923 1.00 95.88 265 VAL A C 1
ATOM 2083 O O . VAL A 1 265 ? -13.023 7.914 15.236 1.00 95.88 265 VAL A O 1
ATOM 2086 N N . SER A 1 266 ? -14.118 6.050 15.840 1.00 95.75 266 SER A N 1
ATOM 2087 C CA . SER A 1 266 ? -14.193 6.421 17.265 1.00 95.75 266 SER A CA 1
ATOM 2088 C C . SER A 1 266 ? -12.822 6.529 17.936 1.00 95.75 266 SER A C 1
ATOM 2090 O O . SER A 1 266 ? -12.590 7.386 18.786 1.00 95.75 266 SER A O 1
ATOM 2092 N N . SER A 1 267 ? -11.922 5.606 17.604 1.00 96.44 267 SER A N 1
ATOM 2093 C CA . SER A 1 267 ? -10.579 5.495 18.169 1.00 96.44 267 SER A CA 1
ATOM 2094 C C . SER A 1 267 ? -9.689 4.688 17.230 1.00 96.44 267 SER A C 1
ATOM 2096 O O . SER A 1 267 ? -10.170 3.875 16.439 1.00 96.44 267 SER A O 1
ATOM 2098 N N . ILE A 1 268 ? -8.380 4.929 17.307 1.00 97.12 268 ILE A N 1
ATOM 2099 C CA . ILE A 1 268 ? -7.378 4.255 16.479 1.00 97.12 268 ILE A CA 1
ATOM 2100 C C . ILE A 1 268 ? -6.341 3.608 17.388 1.00 97.12 268 ILE A C 1
ATOM 2102 O O . ILE A 1 268 ? -5.723 4.286 18.209 1.00 97.12 268 ILE A O 1
ATOM 2106 N N . TYR A 1 269 ? -6.123 2.314 17.198 1.00 97.44 269 TYR A N 1
ATOM 2107 C CA . TYR A 1 269 ? -5.069 1.535 17.829 1.00 97.44 269 TYR A CA 1
ATOM 2108 C C . TYR A 1 269 ? -4.058 1.132 16.765 1.00 97.44 269 TYR A C 1
ATOM 2110 O O . TYR A 1 269 ? -4.428 0.483 15.790 1.00 97.44 269 TYR A O 1
ATOM 2118 N N . ILE A 1 270 ? -2.798 1.523 16.937 1.00 96.81 270 ILE A N 1
ATOM 2119 C CA . ILE A 1 270 ? -1.727 1.184 15.996 1.00 96.81 270 ILE A CA 1
ATOM 2120 C C . ILE A 1 270 ? -0.895 0.054 16.585 1.00 96.81 270 ILE A C 1
ATOM 2122 O O . ILE A 1 270 ? -0.354 0.189 17.682 1.00 96.81 270 ILE A O 1
ATOM 2126 N N . TYR A 1 271 ? -0.786 -1.050 15.851 1.00 96.06 271 TYR A N 1
ATOM 2127 C CA . TYR A 1 271 ? 0.154 -2.125 16.133 1.00 96.06 271 TYR A CA 1
ATOM 2128 C C . TYR A 1 271 ? 1.503 -1.815 15.461 1.00 96.06 271 TYR A C 1
ATOM 2130 O O . TYR A 1 271 ? 1.560 -1.775 14.226 1.00 96.06 271 TYR A O 1
ATOM 2138 N N . PRO A 1 272 ? 2.585 -1.602 16.229 1.00 92.56 272 PRO A N 1
ATOM 2139 C CA . PRO A 1 272 ? 3.882 -1.248 15.665 1.00 92.56 272 PRO A CA 1
ATOM 2140 C C . PRO A 1 272 ? 4.528 -2.455 14.974 1.00 92.56 272 PRO A C 1
ATOM 2142 O O . PRO A 1 272 ? 4.562 -3.557 15.521 1.00 92.56 272 PRO A O 1
ATOM 2145 N N . THR A 1 273 ? 5.067 -2.241 13.772 1.00 87.31 273 THR A N 1
ATOM 2146 C CA . THR A 1 273 ? 5.754 -3.283 12.978 1.00 87.31 273 THR A CA 1
ATOM 2147 C C . THR A 1 273 ? 7.226 -2.981 12.722 1.00 87.31 273 THR A C 1
ATOM 2149 O O . THR A 1 273 ? 7.961 -3.847 12.265 1.00 87.31 273 THR A O 1
ATOM 2152 N N . THR A 1 274 ? 7.656 -1.738 12.930 1.00 71.06 274 THR A N 1
ATOM 2153 C CA . THR A 1 274 ? 9.065 -1.355 12.834 1.00 71.06 274 THR A CA 1
ATOM 2154 C C . THR A 1 274 ? 9.688 -1.462 14.213 1.00 71.06 274 THR A C 1
ATOM 2156 O O . THR A 1 274 ? 9.200 -0.835 15.153 1.00 71.06 274 THR A O 1
ATOM 2159 N N . GLU A 1 275 ? 10.772 -2.224 14.336 1.00 54.69 275 GLU A N 1
ATOM 2160 C CA . GLU A 1 275 ? 11.652 -2.120 15.495 1.00 54.69 275 GLU A CA 1
ATOM 2161 C C . GLU A 1 275 ? 12.177 -0.683 15.545 1.00 54.69 275 GLU A C 1
ATOM 2163 O O . GLU A 1 275 ? 12.979 -0.261 14.712 1.00 54.69 275 GLU A O 1
ATOM 2168 N N . THR A 1 276 ? 11.678 0.120 16.480 1.00 40.62 276 THR A N 1
ATOM 2169 C CA . THR A 1 276 ? 12.286 1.414 16.776 1.00 40.62 276 THR A CA 1
ATOM 2170 C C . THR A 1 276 ? 13.769 1.188 17.100 1.00 40.62 276 THR A C 1
ATOM 2172 O O . THR A 1 276 ? 14.069 0.379 17.980 1.00 40.62 276 THR A O 1
ATOM 2175 N N . PRO A 1 277 ? 14.719 1.906 16.468 1.00 40.09 277 PRO A N 1
ATOM 2176 C CA . PRO A 1 277 ? 16.151 1.747 16.743 1.00 40.09 277 PRO A CA 1
ATOM 2177 C C . PRO A 1 277 ? 16.557 2.130 18.181 1.00 40.09 277 PRO A C 1
ATOM 2179 O O . PRO A 1 277 ? 17.710 1.954 18.564 1.00 40.09 277 PRO A O 1
ATOM 2182 N N . SER A 1 278 ? 15.625 2.622 19.004 1.00 39.16 278 SER A N 1
ATOM 2183 C CA . SER A 1 278 ? 15.810 2.845 20.442 1.00 39.16 278 SER A CA 1
ATOM 2184 C C . SER A 1 278 ? 15.527 1.620 21.321 1.00 39.16 278 SER A C 1
ATOM 2186 O O . SER A 1 278 ? 15.696 1.704 22.533 1.00 39.16 278 SER A O 1
ATOM 2188 N N . SER A 1 279 ? 15.091 0.495 20.753 1.00 39.50 279 SER A N 1
ATOM 2189 C CA . SER A 1 279 ? 14.888 -0.765 21.477 1.00 39.50 279 SER A CA 1
ATOM 2190 C C . SER A 1 279 ? 15.871 -1.820 20.982 1.00 39.50 279 SER A C 1
ATOM 2192 O O . SER A 1 279 ? 15.494 -2.854 20.442 1.00 39.50 279 SER A O 1
ATOM 2194 N N . SER A 1 280 ? 17.162 -1.552 21.179 1.00 38.66 280 SER A N 1
ATOM 2195 C CA . SER A 1 280 ? 18.102 -2.641 21.403 1.00 38.66 280 SER A CA 1
ATOM 2196 C C . SER A 1 280 ? 17.705 -3.357 22.700 1.00 38.66 280 SER A C 1
ATOM 2198 O O . SER A 1 280 ? 17.311 -2.712 23.669 1.00 38.66 280 SER A O 1
ATOM 2200 N N . ILE A 1 281 ? 17.861 -4.685 22.704 1.00 41.38 281 ILE A N 1
ATOM 2201 C CA . ILE A 1 281 ? 17.610 -5.643 23.798 1.00 41.38 281 ILE A CA 1
ATOM 2202 C C . ILE A 1 281 ? 16.238 -6.328 23.708 1.00 41.38 281 ILE A C 1
ATOM 2204 O O . ILE A 1 281 ? 15.204 -5.775 24.066 1.00 41.38 281 ILE A O 1
ATOM 2208 N N . SER A 1 282 ? 16.287 -7.592 23.277 1.00 44.41 282 SER A N 1
ATOM 2209 C CA . SER A 1 282 ? 15.540 -8.747 23.792 1.00 44.41 282 SER A CA 1
ATOM 2210 C C . SER A 1 282 ? 14.437 -8.435 24.811 1.00 44.41 282 SER A C 1
ATOM 2212 O O . SER A 1 282 ? 14.587 -8.721 25.999 1.00 44.41 282 SER A O 1
ATOM 2214 N N . SER A 1 283 ? 13.304 -7.889 24.372 1.00 45.28 283 SER A N 1
ATOM 2215 C CA . SER A 1 283 ? 12.120 -7.840 25.224 1.00 45.28 283 SER A CA 1
ATOM 2216 C C . SER A 1 283 ? 11.260 -9.058 24.906 1.00 45.28 283 SER A C 1
ATOM 2218 O O . SER A 1 283 ? 10.703 -9.199 23.824 1.00 45.28 283 SER A O 1
ATOM 2220 N N . ALA A 1 284 ? 11.163 -9.976 25.866 1.00 57.19 284 ALA A N 1
ATOM 2221 C CA . ALA A 1 284 ? 10.322 -11.173 25.807 1.00 57.19 284 ALA A CA 1
ATOM 2222 C C . ALA A 1 284 ? 8.806 -10.856 25.809 1.00 57.19 284 ALA A C 1
ATOM 2224 O O . ALA A 1 284 ? 7.990 -11.718 26.120 1.00 57.19 284 ALA A O 1
ATOM 2225 N N . THR A 1 285 ? 8.420 -9.607 25.529 1.00 64.31 285 THR A N 1
ATOM 2226 C CA . THR A 1 285 ? 7.038 -9.129 25.602 1.00 64.31 285 THR A CA 1
ATOM 2227 C C . THR A 1 285 ? 6.549 -8.806 24.192 1.00 64.31 285 THR A C 1
ATOM 2229 O O . THR A 1 285 ? 7.217 -8.051 23.488 1.00 64.31 285 THR A O 1
ATOM 2232 N N . PRO A 1 286 ? 5.399 -9.351 23.759 1.00 71.19 286 PRO A N 1
ATOM 2233 C CA . PRO A 1 286 ? 4.866 -9.070 22.433 1.00 71.19 286 PRO A CA 1
ATOM 2234 C C . PRO A 1 286 ? 4.545 -7.571 22.268 1.00 71.19 286 PRO A C 1
ATOM 2236 O O . PRO A 1 286 ? 4.148 -6.923 23.245 1.00 71.19 286 PRO A O 1
ATOM 2239 N N . PRO A 1 287 ? 4.675 -7.011 21.047 1.00 84.19 287 PRO A N 1
ATOM 2240 C CA . PRO A 1 287 ? 4.376 -5.607 20.787 1.00 84.19 287 PRO A CA 1
ATOM 2241 C C . PRO A 1 287 ? 2.926 -5.291 21.145 1.00 84.19 287 PRO A C 1
ATOM 2243 O O . PRO A 1 287 ? 2.004 -6.021 20.765 1.00 84.19 287 PRO A O 1
ATOM 2246 N N . LYS A 1 288 ? 2.707 -4.190 21.862 1.00 89.12 288 LYS A N 1
ATOM 2247 C CA . LYS A 1 288 ? 1.368 -3.747 22.256 1.00 89.12 288 LYS A CA 1
ATOM 2248 C C . LYS A 1 288 ? 0.846 -2.690 21.297 1.00 89.12 288 LYS A C 1
ATOM 2250 O O . LYS A 1 288 ? 1.573 -1.762 20.952 1.00 89.12 288 LYS A O 1
ATOM 2255 N N . ALA A 1 289 ? -0.415 -2.822 20.900 1.00 92.62 289 ALA A N 1
ATOM 2256 C CA . ALA A 1 289 ? -1.084 -1.789 20.136 1.00 92.62 289 ALA A CA 1
ATOM 2257 C C . ALA A 1 289 ? -1.330 -0.557 21.015 1.00 92.62 289 ALA A C 1
ATOM 2259 O O . ALA A 1 289 ? -1.723 -0.665 22.179 1.00 92.62 289 ALA A O 1
ATOM 2260 N N . LEU A 1 290 ? -1.083 0.623 20.455 1.00 93.06 290 LEU A N 1
ATOM 2261 C CA . LEU A 1 290 ? -1.143 1.883 21.184 1.00 93.06 290 LEU A CA 1
ATOM 2262 C C . LEU A 1 290 ? -2.353 2.696 20.741 1.00 93.06 290 LEU A C 1
ATOM 2264 O O . LEU A 1 290 ? -2.564 2.921 19.546 1.00 93.06 290 LEU A O 1
ATOM 2268 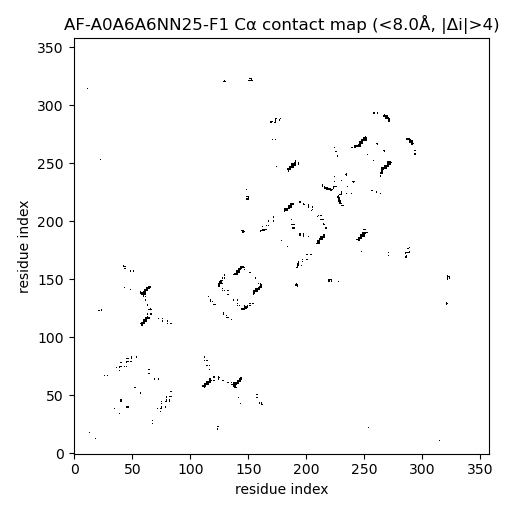N N . LEU A 1 291 ? -3.126 3.177 21.719 1.00 94.69 291 LEU A N 1
ATOM 2269 C CA . LEU A 1 291 ? -4.173 4.159 21.463 1.00 94.69 291 LEU A CA 1
ATOM 2270 C C . LEU A 1 291 ? -3.524 5.442 20.940 1.00 94.69 291 LEU A C 1
ATOM 2272 O O . LEU A 1 291 ? -2.737 6.093 21.629 1.00 94.69 291 LEU A O 1
ATOM 2276 N N . THR A 1 292 ? -3.870 5.802 19.714 1.00 91.31 292 THR A N 1
ATOM 2277 C CA . THR A 1 292 ? -3.250 6.911 19.001 1.00 91.31 292 THR A CA 1
ATOM 2278 C C . THR A 1 292 ? -4.064 8.183 19.177 1.00 91.31 292 THR A C 1
ATOM 2280 O O . THR A 1 292 ? -5.285 8.185 19.037 1.00 91.31 292 THR A O 1
ATOM 2283 N N . SER A 1 293 ? -3.381 9.295 19.456 1.00 89.25 293 SER A N 1
ATOM 2284 C CA . SER A 1 293 ? -4.005 10.609 19.605 1.00 89.25 293 SER A CA 1
ATOM 2285 C C . SER A 1 293 ? -3.489 11.583 18.552 1.00 89.25 293 SER A C 1
ATOM 2287 O O . SER A 1 293 ? -2.301 11.893 18.501 1.00 89.25 293 SER A O 1
ATOM 2289 N N . THR A 1 294 ? -4.395 12.143 17.750 1.00 88.12 294 THR A N 1
ATOM 2290 C CA . THR A 1 294 ? -4.065 13.193 16.772 1.00 88.12 294 THR A CA 1
ATOM 2291 C C . THR A 1 294 ? -4.197 14.608 17.333 1.00 88.12 294 THR A C 1
ATOM 2293 O O . THR A 1 294 ? -3.976 15.581 16.612 1.00 88.12 294 THR A O 1
ATOM 2296 N N . THR A 1 295 ? -4.535 14.757 18.619 1.00 88.19 295 THR A N 1
ATOM 2297 C CA . THR A 1 295 ? -4.838 16.049 19.252 1.00 88.19 295 THR A CA 1
ATOM 2298 C C . THR A 1 295 ? -3.693 17.048 19.115 1.00 88.19 295 THR A C 1
ATOM 2300 O O . THR A 1 295 ? -3.927 18.211 18.794 1.00 88.19 295 THR A O 1
ATOM 2303 N N . ARG A 1 296 ? -2.439 16.617 19.308 1.00 86.69 296 ARG A N 1
ATOM 2304 C CA . ARG A 1 296 ? -1.267 17.499 19.168 1.00 86.69 296 ARG A CA 1
ATOM 2305 C C . ARG A 1 296 ? -1.099 17.993 17.729 1.00 86.69 296 ARG A C 1
ATOM 2307 O O . ARG A 1 296 ? -0.867 19.182 17.517 1.00 86.69 296 ARG A O 1
ATOM 2314 N N . THR A 1 297 ? -1.257 17.105 16.752 1.00 86.56 297 THR A N 1
ATOM 2315 C CA . THR A 1 297 ? -1.142 17.434 15.325 1.00 86.56 297 THR A CA 1
ATOM 2316 C C . THR A 1 297 ? -2.263 18.369 14.873 1.00 86.56 297 THR A C 1
ATOM 2318 O O . THR A 1 297 ? -1.999 19.349 14.178 1.00 86.56 297 THR A O 1
ATOM 2321 N N . LEU A 1 298 ? -3.497 18.139 15.336 1.00 88.31 298 LEU A N 1
ATOM 2322 C CA . LEU A 1 298 ? -4.634 19.029 15.088 1.00 88.31 298 LEU A CA 1
ATOM 2323 C C . LEU A 1 298 ? -4.442 20.403 15.741 1.00 88.31 298 LEU A C 1
ATOM 2325 O O . LEU A 1 298 ? -4.658 21.411 15.079 1.00 88.31 298 LEU A O 1
ATOM 2329 N N . ARG A 1 299 ? -3.958 20.470 16.990 1.00 88.94 299 ARG A N 1
ATOM 2330 C CA . ARG A 1 299 ? -3.625 21.745 17.658 1.00 88.94 299 ARG A CA 1
ATOM 2331 C C . ARG A 1 299 ? -2.558 22.530 16.896 1.00 88.94 299 ARG A C 1
ATOM 2333 O O . ARG A 1 299 ? -2.716 23.731 16.705 1.00 88.94 299 ARG A O 1
ATOM 2340 N N . ARG A 1 300 ? -1.501 21.859 16.415 1.00 88.00 300 ARG A N 1
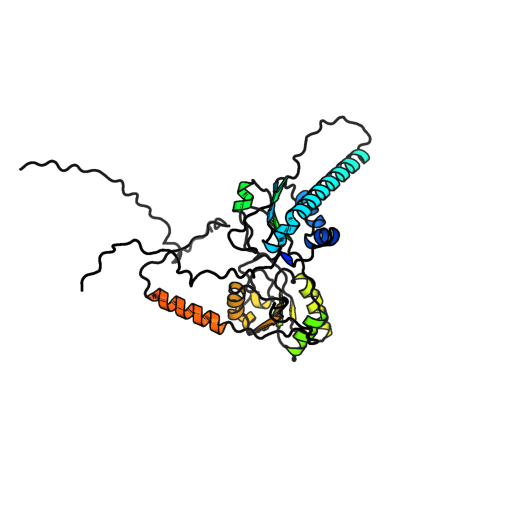ATOM 2341 C CA . ARG A 1 300 ? -0.465 22.491 15.579 1.00 88.00 300 ARG A CA 1
ATOM 2342 C C . ARG A 1 300 ? -1.062 23.036 14.280 1.00 88.00 300 ARG A C 1
ATOM 2344 O O . ARG A 1 300 ? -0.785 24.176 13.926 1.00 88.00 300 ARG A O 1
ATOM 2351 N N . ARG A 1 301 ? -1.913 22.260 13.597 1.00 87.31 301 ARG A N 1
ATOM 2352 C CA . ARG A 1 301 ? -2.610 22.715 12.380 1.00 87.31 301 ARG A CA 1
ATOM 2353 C C . ARG A 1 301 ? -3.540 23.895 12.645 1.00 87.31 301 ARG A C 1
ATOM 2355 O O . ARG A 1 301 ? -3.522 24.844 11.875 1.00 87.31 301 ARG A O 1
ATOM 2362 N N . TYR A 1 302 ? -4.294 23.869 13.739 1.00 90.44 302 TYR A N 1
ATOM 2363 C CA . TYR A 1 302 ? -5.172 24.970 14.131 1.00 90.44 302 TYR A CA 1
ATOM 2364 C C . TYR A 1 302 ? -4.389 26.269 14.378 1.00 90.44 302 TYR A C 1
ATOM 2366 O O . TYR A 1 302 ? -4.773 27.325 13.877 1.00 90.44 302 TYR A O 1
ATOM 2374 N N . ALA A 1 303 ? -3.254 26.193 15.082 1.00 89.62 303 ALA A N 1
ATOM 2375 C CA . ALA A 1 303 ? -2.372 27.341 15.290 1.00 89.62 303 ALA A CA 1
ATOM 2376 C C . ALA A 1 303 ? -1.843 27.917 13.963 1.00 89.62 303 ALA A C 1
ATOM 2378 O O . ALA A 1 303 ? -1.886 29.130 13.763 1.00 89.62 303 ALA A O 1
ATOM 2379 N N . LEU A 1 304 ? -1.421 27.053 13.029 1.00 88.44 304 LEU A N 1
ATOM 2380 C CA . LEU A 1 304 ? -0.997 27.476 11.690 1.00 88.44 304 LEU A CA 1
ATOM 2381 C C . LEU A 1 304 ? -2.141 28.146 10.916 1.00 88.44 304 LEU A C 1
ATOM 2383 O O . LEU A 1 304 ? -1.960 29.253 10.422 1.00 88.44 304 LEU A O 1
ATOM 2387 N N . LEU A 1 305 ? -3.336 27.548 10.873 1.00 90.19 305 LEU A N 1
ATOM 2388 C CA . LEU A 1 305 ? -4.506 28.150 10.216 1.00 90.19 305 LEU A CA 1
ATOM 2389 C C . LEU A 1 305 ? -4.883 29.508 10.820 1.00 90.19 305 LEU A C 1
ATOM 2391 O O . LEU A 1 305 ? -5.256 30.422 10.094 1.00 90.19 305 LEU A O 1
ATOM 2395 N N . THR A 1 306 ? -4.732 29.660 12.136 1.00 90.88 306 THR A N 1
ATOM 2396 C CA . THR A 1 306 ? -4.973 30.936 12.819 1.00 90.88 306 THR A CA 1
ATOM 2397 C C . THR A 1 306 ? -3.966 31.987 12.354 1.00 90.88 306 THR A C 1
ATOM 2399 O O . THR A 1 306 ? -4.361 33.105 12.037 1.00 90.88 306 THR A O 1
ATOM 2402 N N . SER A 1 307 ? -2.682 31.628 12.225 1.00 88.25 307 SER A N 1
ATOM 2403 C CA . SER A 1 307 ? -1.662 32.545 11.695 1.00 88.25 307 SER A CA 1
ATOM 2404 C C . SER A 1 307 ? -1.914 32.963 10.240 1.00 88.25 307 SER A C 1
ATOM 2406 O O . SER A 1 307 ? -1.588 34.084 9.872 1.00 88.25 307 SER A O 1
ATOM 2408 N N . LEU A 1 308 ? -2.573 32.121 9.431 1.00 88.50 308 LEU A N 1
ATOM 2409 C CA . LEU A 1 308 ? -2.912 32.455 8.041 1.00 88.50 308 LEU A CA 1
ATOM 2410 C C . LEU A 1 308 ? -3.981 33.549 7.914 1.00 88.50 308 LEU A C 1
ATOM 2412 O O . LEU A 1 308 ? -4.063 34.189 6.870 1.00 88.50 308 LEU A O 1
ATOM 2416 N N . THR A 1 309 ? -4.779 33.805 8.956 1.00 88.75 309 THR A N 1
ATOM 2417 C CA . THR A 1 309 ? -5.828 34.847 8.925 1.00 88.75 309 THR A CA 1
ATOM 2418 C C . THR A 1 309 ? -5.275 36.264 8.787 1.00 88.75 309 THR A C 1
ATOM 2420 O O . THR A 1 309 ? -5.997 37.167 8.370 1.00 88.75 309 THR A O 1
ATOM 2423 N N . THR A 1 310 ? -3.996 36.464 9.110 1.00 89.06 310 THR A N 1
ATOM 2424 C CA . THR A 1 310 ? -3.310 37.756 9.006 1.00 89.06 310 THR A CA 1
ATOM 2425 C C . THR A 1 310 ? -2.361 37.826 7.809 1.00 89.06 310 THR A C 1
ATOM 2427 O O . THR A 1 310 ? -1.739 38.866 7.587 1.00 89.06 310 THR A O 1
ATOM 2430 N N . CYS A 1 311 ? -2.243 36.753 7.018 1.00 89.81 311 CYS A N 1
ATOM 2431 C CA . CYS A 1 311 ? -1.364 36.715 5.856 1.00 89.81 311 CYS A CA 1
ATOM 2432 C C . CYS A 1 311 ? -1.971 37.506 4.681 1.00 89.81 311 CYS A C 1
ATOM 2434 O O . CYS A 1 311 ? -3.064 37.173 4.222 1.00 89.81 311 CYS A O 1
ATOM 2436 N N . PRO A 1 312 ? -1.264 38.517 4.138 1.00 90.56 312 PRO A N 1
ATOM 2437 C CA . PRO A 1 312 ? -1.780 39.321 3.029 1.00 90.56 312 PRO A CA 1
ATOM 2438 C C . PRO A 1 312 ? -1.596 38.660 1.654 1.00 90.56 312 PRO A C 1
ATOM 2440 O O . PRO A 1 312 ? -2.225 39.080 0.687 1.00 90.56 312 PRO A O 1
ATOM 2443 N N . ILE A 1 313 ? -0.713 37.660 1.541 1.00 90.94 313 ILE A N 1
ATOM 2444 C CA . ILE A 1 313 ? -0.357 36.994 0.282 1.00 90.94 313 ILE A CA 1
ATOM 2445 C C . ILE A 1 313 ? -0.315 35.485 0.519 1.00 90.94 313 ILE A C 1
ATOM 2447 O O . ILE A 1 313 ? 0.325 35.020 1.461 1.00 90.94 313 ILE A O 1
ATOM 2451 N N . PHE A 1 314 ? -0.955 34.730 -0.374 1.00 88.50 314 PHE A N 1
ATOM 2452 C CA . PHE A 1 314 ? -0.922 33.270 -0.390 1.00 88.50 314 PHE A CA 1
ATOM 2453 C C . PHE A 1 314 ? -0.149 32.785 -1.616 1.00 88.50 314 PHE A C 1
ATOM 2455 O O . PHE A 1 314 ? -0.511 33.097 -2.749 1.00 88.50 314 PHE A O 1
ATOM 2462 N N . GLY A 1 315 ? 0.906 32.004 -1.387 1.00 90.12 315 GLY A N 1
ATOM 2463 C CA . GLY A 1 315 ? 1.545 31.209 -2.431 1.00 90.12 315 GLY A CA 1
ATOM 2464 C C . GLY A 1 315 ? 0.822 29.874 -2.558 1.00 90.12 315 GLY A C 1
ATOM 2465 O O . GLY A 1 315 ? 0.807 29.094 -1.608 1.00 90.12 315 GLY A O 1
ATOM 2466 N N . ILE A 1 316 ? 0.209 29.610 -3.710 1.00 85.06 316 ILE A N 1
ATOM 2467 C CA . ILE A 1 316 ? -0.412 28.313 -3.990 1.00 85.06 316 ILE A CA 1
ATOM 2468 C C . ILE A 1 316 ? 0.613 27.469 -4.737 1.00 85.06 316 ILE A C 1
ATOM 2470 O O . ILE A 1 316 ? 0.906 27.725 -5.904 1.00 85.06 316 ILE A O 1
ATOM 2474 N N . LEU A 1 317 ? 1.162 26.468 -4.051 1.00 81.19 317 LEU A N 1
ATOM 2475 C CA . LEU A 1 317 ? 2.013 25.471 -4.682 1.00 81.19 317 LEU A CA 1
ATOM 2476 C C . LEU A 1 317 ? 1.125 24.467 -5.420 1.00 81.19 317 LEU A C 1
ATOM 2478 O O . LEU A 1 317 ? 0.324 23.769 -4.800 1.00 81.19 317 LEU A O 1
ATOM 2482 N N . ILE A 1 318 ? 1.269 24.403 -6.739 1.00 74.50 318 ILE A N 1
ATOM 2483 C CA . ILE A 1 318 ? 0.566 23.439 -7.587 1.00 74.50 318 ILE A CA 1
ATOM 2484 C C . ILE A 1 318 ? 1.585 22.396 -8.030 1.00 74.50 318 ILE A C 1
ATOM 2486 O O . ILE A 1 318 ? 2.591 22.742 -8.646 1.00 74.50 318 ILE A O 1
ATOM 2490 N N . ASN A 1 319 ? 1.317 21.129 -7.718 1.00 65.75 319 ASN A N 1
ATOM 2491 C CA . ASN A 1 319 ? 2.056 20.015 -8.296 1.00 65.75 319 ASN A CA 1
ATOM 2492 C C . ASN A 1 319 ? 1.413 19.626 -9.637 1.00 65.75 319 ASN A C 1
ATOM 2494 O O . ASN A 1 319 ? 0.189 19.569 -9.741 1.00 65.75 319 ASN A O 1
ATOM 2498 N N . THR A 1 320 ? 2.227 19.374 -10.658 1.00 60.16 320 THR A N 1
ATOM 2499 C CA . THR A 1 320 ? 1.792 19.006 -12.016 1.00 60.16 320 THR A CA 1
ATOM 2500 C C . THR A 1 320 ? 1.729 17.494 -12.243 1.00 60.16 320 THR A C 1
ATOM 2502 O O . THR A 1 320 ? 1.433 17.048 -13.353 1.00 60.16 320 THR A O 1
ATOM 2505 N N . LEU A 1 321 ? 1.991 16.686 -11.214 1.00 56.12 321 LEU A N 1
ATOM 2506 C CA . LEU A 1 321 ? 1.934 15.234 -11.324 1.00 56.12 321 LEU A CA 1
ATOM 2507 C C . LEU A 1 321 ? 0.508 14.700 -11.203 1.00 56.12 321 LEU A C 1
ATOM 2509 O O . LEU A 1 321 ? -0.237 15.063 -10.293 1.00 56.12 321 LEU A O 1
ATOM 2513 N N . SER A 1 322 ? 0.164 13.798 -12.129 1.00 51.38 322 SER A N 1
ATOM 2514 C CA . SER A 1 322 ? -1.112 13.074 -12.211 1.00 51.38 322 SER A CA 1
ATOM 2515 C C . SER A 1 322 ? -2.355 13.979 -12.165 1.00 51.38 322 SER A C 1
ATOM 2517 O O . SER A 1 322 ? -3.122 13.949 -11.208 1.00 51.38 322 SER A O 1
ATOM 2519 N N . TRP A 1 323 ? -2.578 14.796 -13.204 1.00 40.47 323 TRP A N 1
ATOM 2520 C CA . TRP A 1 323 ? -3.871 15.462 -13.404 1.00 40.47 323 TRP A CA 1
ATOM 2521 C C . TRP A 1 323 ? -4.766 14.592 -14.298 1.00 40.47 323 TRP A C 1
ATOM 2523 O O . TRP A 1 323 ? -4.534 14.543 -15.510 1.00 40.47 323 TRP A O 1
ATOM 2533 N N . PRO A 1 324 ? -5.816 13.938 -13.769 1.00 41.09 324 PRO A N 1
ATOM 2534 C CA . PRO A 1 324 ? -6.919 13.531 -14.614 1.00 41.09 324 PRO A CA 1
ATOM 2535 C C . PRO A 1 324 ? -7.603 14.815 -15.075 1.00 41.09 324 PRO A C 1
ATOM 2537 O O . PRO A 1 324 ? -8.058 15.623 -14.263 1.00 41.09 324 PRO A O 1
ATOM 2540 N N . THR A 1 325 ? -7.678 15.030 -16.385 1.00 33.94 325 THR A N 1
ATOM 2541 C CA . THR A 1 325 ? -8.618 16.010 -16.927 1.00 33.94 325 THR A CA 1
ATOM 2542 C C . THR A 1 325 ? -10.001 15.650 -16.384 1.00 33.94 325 THR A C 1
ATOM 2544 O O . THR A 1 325 ? -10.530 14.583 -16.683 1.00 33.94 325 THR A O 1
ATOM 2547 N N . LEU A 1 326 ? -10.562 16.492 -15.505 1.00 32.28 326 LEU A N 1
ATOM 2548 C CA . LEU A 1 326 ? -11.921 16.299 -15.001 1.00 32.28 326 LEU A CA 1
ATOM 2549 C C . LEU A 1 326 ? -12.835 16.124 -16.230 1.00 32.28 326 LEU A C 1
ATOM 2551 O O . LEU A 1 326 ? -12.845 17.025 -17.080 1.00 32.28 326 LEU A O 1
ATOM 2555 N N . PRO A 1 327 ? -13.580 15.011 -16.375 1.00 33.91 327 PRO A N 1
ATOM 2556 C CA . PRO A 1 327 ? -14.545 14.906 -17.449 1.00 33.91 327 PRO A CA 1
ATOM 2557 C C . PRO A 1 327 ? -15.547 16.034 -17.248 1.00 33.91 327 PRO A C 1
ATOM 2559 O O . PRO A 1 327 ? -16.114 16.204 -16.168 1.00 33.91 327 PRO A O 1
ATOM 2562 N N . ARG A 1 328 ? -15.716 16.844 -18.288 1.00 28.66 328 ARG A N 1
ATOM 2563 C CA . ARG A 1 328 ? -16.684 17.931 -18.343 1.00 28.66 328 ARG A CA 1
ATOM 2564 C C . ARG A 1 328 ? -18.068 17.297 -18.197 1.00 28.66 328 ARG A C 1
ATOM 2566 O O . ARG A 1 328 ? -18.610 16.795 -19.176 1.00 28.66 328 ARG A O 1
ATOM 2573 N N . SER A 1 329 ? -18.601 17.252 -16.977 1.00 30.75 329 SER A N 1
ATOM 2574 C CA . SER A 1 329 ? -19.957 16.785 -16.726 1.00 30.75 329 SER A CA 1
ATOM 2575 C C . SER A 1 329 ? -20.910 17.707 -17.479 1.00 30.75 329 SER A C 1
ATOM 2577 O O . SER A 1 329 ? -21.092 18.879 -17.151 1.00 30.75 329 SER A O 1
ATOM 2579 N N . ALA A 1 330 ? -21.468 17.168 -18.557 1.00 38.16 330 ALA A N 1
ATOM 2580 C CA . ALA A 1 330 ? -22.674 17.674 -19.168 1.00 38.16 330 ALA A CA 1
ATOM 2581 C C . ALA A 1 330 ? -23.818 17.387 -18.191 1.00 38.16 330 ALA A C 1
ATOM 2583 O O . ALA A 1 330 ? -24.412 16.323 -18.239 1.00 38.16 330 ALA A O 1
ATOM 2584 N N . ASP A 1 331 ? -24.025 18.284 -17.232 1.00 33.78 331 ASP A N 1
ATOM 2585 C CA . ASP A 1 331 ? -25.364 18.711 -16.839 1.00 33.78 331 ASP A CA 1
ATOM 2586 C C . ASP A 1 331 ? -25.277 19.944 -15.941 1.00 33.78 331 ASP A C 1
ATOM 2588 O O . ASP A 1 331 ? -24.447 20.063 -15.036 1.00 33.78 331 ASP A O 1
ATOM 2592 N N . GLY A 1 332 ? -26.091 20.933 -16.294 1.00 41.03 332 GLY A N 1
ATOM 2593 C CA . GLY A 1 332 ? -26.052 22.268 -15.732 1.00 41.03 332 GLY A CA 1
ATOM 2594 C C . GLY A 1 332 ? -26.617 22.328 -14.320 1.00 41.03 332 GLY A C 1
ATOM 2595 O O . GLY A 1 332 ? -27.819 22.216 -14.128 1.00 41.03 332 GLY A O 1
ATOM 2596 N N . SER A 1 333 ? -25.761 22.656 -13.357 1.00 28.53 333 SER A N 1
ATOM 2597 C CA . SER A 1 333 ? -26.122 23.484 -12.201 1.00 28.53 333 SER A CA 1
ATOM 2598 C C . SER A 1 333 ? -24.849 24.045 -11.566 1.00 28.53 333 SER A C 1
ATOM 2600 O O . SER A 1 333 ? -24.297 23.497 -10.614 1.00 28.53 333 SER A O 1
ATOM 2602 N N . SER A 1 334 ? -24.335 25.134 -12.137 1.00 30.33 334 SER A N 1
ATOM 2603 C CA . SER A 1 334 ? -23.246 25.908 -11.546 1.00 30.33 334 SER A CA 1
ATOM 2604 C C . SER A 1 334 ? -23.799 26.915 -10.535 1.00 30.33 334 SER A C 1
ATOM 2606 O O . SER A 1 334 ? -24.415 27.903 -10.939 1.00 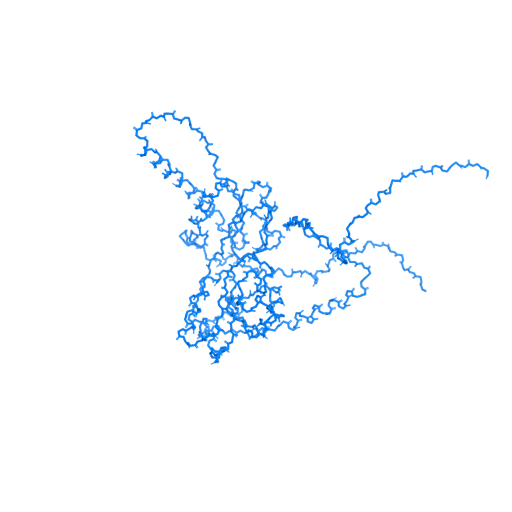30.33 334 SER A O 1
ATOM 2608 N N . SER A 1 335 ? -23.486 26.744 -9.255 1.00 35.34 335 SER A N 1
ATOM 2609 C CA . SER A 1 335 ? -23.355 27.879 -8.337 1.00 35.34 335 SER A CA 1
ATOM 2610 C C . SER A 1 335 ? -22.228 27.623 -7.331 1.00 35.34 335 SER A C 1
ATOM 2612 O O . SER A 1 335 ? -22.287 26.689 -6.540 1.00 35.34 335 SER A O 1
ATOM 2614 N N . ASP A 1 336 ? -21.217 28.492 -7.421 1.00 34.00 336 ASP A N 1
ATOM 2615 C CA . ASP A 1 336 ? -20.265 28.916 -6.380 1.00 34.00 336 ASP A CA 1
ATOM 2616 C C . ASP A 1 336 ? -18.870 28.311 -6.173 1.00 34.00 336 ASP A C 1
ATOM 2618 O O . ASP A 1 336 ? -18.108 28.893 -5.407 1.00 34.00 336 ASP A O 1
ATOM 2622 N N . ALA A 1 337 ? -18.404 27.322 -6.942 1.00 33.28 337 ALA A N 1
ATOM 2623 C CA . ALA A 1 337 ? -16.986 26.903 -6.848 1.00 33.28 337 ALA A CA 1
ATOM 2624 C C . ALA A 1 337 ? -16.133 27.108 -8.120 1.00 33.28 337 ALA A C 1
ATOM 2626 O O . ALA A 1 337 ? -14.926 26.891 -8.092 1.00 33.28 337 ALA A O 1
ATOM 2627 N N . GLY A 1 338 ? -16.721 27.551 -9.239 1.00 28.17 338 GLY A N 1
ATOM 2628 C CA . GLY A 1 338 ? -16.059 27.526 -10.558 1.00 28.17 338 GLY A CA 1
ATOM 2629 C C . GLY A 1 338 ? -15.672 28.871 -11.187 1.00 28.17 338 GLY A C 1
ATOM 2630 O O . GLY A 1 338 ? -15.200 28.882 -12.319 1.00 28.17 338 GLY A O 1
ATOM 2631 N N . ARG A 1 339 ? -15.884 30.020 -10.528 1.00 26.55 339 ARG A N 1
ATOM 2632 C CA . ARG A 1 339 ? -15.694 31.348 -11.165 1.00 26.55 339 ARG A CA 1
ATOM 2633 C C . ARG A 1 339 ? -14.294 31.958 -11.051 1.00 26.55 339 ARG A C 1
ATOM 2635 O O . ARG A 1 339 ? -14.090 33.064 -11.541 1.00 26.55 339 ARG A O 1
ATOM 2642 N N . ALA A 1 340 ? -13.325 31.250 -10.481 1.00 32.22 340 ALA A N 1
ATOM 2643 C CA . ALA A 1 340 ? -11.944 31.719 -10.386 1.00 32.22 340 ALA A CA 1
ATOM 2644 C C . ALA A 1 340 ? -11.008 30.939 -11.325 1.00 32.22 340 ALA A C 1
ATOM 2646 O O . ALA A 1 340 ? -9.986 30.414 -10.903 1.00 32.22 340 ALA A O 1
ATOM 2647 N N . ALA A 1 341 ? -11.354 30.851 -12.611 1.00 32.31 341 ALA A N 1
ATOM 2648 C CA . ALA A 1 341 ? -10.431 30.380 -13.637 1.00 32.31 341 ALA A CA 1
ATOM 2649 C C . ALA A 1 341 ? -10.623 31.184 -14.934 1.00 32.31 341 ALA A C 1
ATOM 2651 O O . ALA A 1 341 ? -11.592 31.010 -15.665 1.00 32.31 341 ALA A O 1
ATOM 2652 N N . TRP A 1 342 ? -9.649 32.065 -15.173 1.00 30.75 342 TRP A N 1
ATOM 2653 C CA . TRP A 1 342 ? -9.267 32.672 -16.454 1.00 30.75 342 TRP A CA 1
ATOM 2654 C C . TRP A 1 342 ? -10.157 33.775 -17.055 1.00 30.75 342 TRP A C 1
ATOM 2656 O O . TRP A 1 342 ? -11.080 33.551 -17.829 1.00 30.75 342 TRP A O 1
ATOM 2666 N N . SER A 1 343 ? -9.721 35.015 -16.812 1.00 24.78 343 SER A N 1
ATOM 2667 C CA . SER A 1 343 ? -9.820 36.132 -17.759 1.00 24.78 343 SER A CA 1
ATOM 2668 C C . SER A 1 343 ? -8.424 36.745 -17.909 1.00 24.78 343 SER A C 1
ATOM 2670 O O . SER A 1 343 ? -8.064 37.692 -17.209 1.00 24.78 343 SER A O 1
ATOM 2672 N N . THR A 1 344 ? -7.614 36.209 -18.817 1.00 31.39 344 THR A N 1
ATOM 2673 C CA . THR A 1 344 ? -6.360 36.835 -19.247 1.00 31.39 344 THR A CA 1
ATOM 2674 C C . THR A 1 344 ? -6.704 37.970 -20.215 1.00 31.39 344 THR A C 1
ATOM 2676 O O . THR A 1 344 ? -6.890 37.749 -21.408 1.00 31.39 344 THR A O 1
ATOM 2679 N N . ARG A 1 345 ? -6.814 39.212 -19.724 1.00 26.94 345 ARG A N 1
ATOM 2680 C CA . ARG A 1 345 ? -6.672 40.383 -20.604 1.00 26.94 345 ARG A CA 1
ATOM 2681 C C . ARG A 1 345 ? -5.183 40.630 -20.794 1.00 26.94 345 ARG A C 1
ATOM 2683 O O . ARG A 1 345 ? -4.515 41.137 -19.899 1.00 26.94 345 ARG A O 1
ATOM 2690 N N . ALA A 1 346 ? -4.681 40.258 -21.966 1.00 30.59 346 ALA A N 1
ATOM 2691 C CA . ALA A 1 346 ? -3.392 40.708 -22.458 1.00 30.59 346 ALA A CA 1
ATOM 2692 C C . ALA A 1 346 ? -3.403 42.244 -22.542 1.00 30.59 346 ALA A C 1
ATOM 2694 O O . ALA A 1 346 ? -4.140 42.829 -23.336 1.00 30.59 346 ALA A O 1
ATOM 2695 N N . ALA A 1 347 ? -2.607 42.904 -21.703 1.00 29.80 347 ALA A N 1
ATOM 2696 C CA . ALA A 1 347 ? -2.288 44.312 -21.872 1.00 29.80 347 ALA A CA 1
ATOM 2697 C C . ALA A 1 347 ? -1.197 44.421 -22.945 1.00 29.80 347 ALA A C 1
ATOM 2699 O O . ALA A 1 347 ? -0.010 44.281 -22.667 1.00 29.80 347 ALA A O 1
ATOM 2700 N N . THR A 1 348 ? -1.604 44.645 -24.193 1.00 30.61 348 THR A N 1
ATOM 2701 C CA . THR A 1 348 ? -0.712 45.138 -25.244 1.00 30.61 348 THR A CA 1
ATOM 2702 C C . THR A 1 348 ? -0.229 46.537 -24.867 1.00 30.61 348 THR A C 1
ATOM 2704 O O . THR A 1 348 ? -1.019 47.480 -24.793 1.00 30.61 348 THR A O 1
ATOM 2707 N N . SER A 1 349 ? 1.073 46.670 -24.632 1.00 32.47 349 SER A N 1
ATOM 2708 C CA . SER A 1 349 ? 1.777 47.938 -24.459 1.00 32.47 349 SER A CA 1
ATOM 2709 C C . SER A 1 349 ? 1.739 48.749 -25.760 1.00 32.47 349 SER A C 1
ATOM 2711 O O . SER A 1 349 ? 2.531 48.523 -26.673 1.00 32.47 349 SER A O 1
ATOM 2713 N N . GLY A 1 350 ? 0.808 49.697 -25.856 1.00 28.27 350 GLY A N 1
ATOM 2714 C CA . GLY A 1 350 ? 0.812 50.732 -26.886 1.00 28.27 350 GLY A CA 1
ATOM 2715 C C . GLY A 1 350 ? 1.695 51.899 -26.454 1.00 28.27 350 GLY A C 1
ATOM 2716 O O . GLY A 1 350 ? 1.314 52.679 -25.584 1.00 28.27 350 GLY A O 1
ATOM 2717 N N . SER A 1 351 ? 2.870 52.031 -27.067 1.00 33.84 351 SER A N 1
ATOM 2718 C CA . SER A 1 351 ? 3.723 53.213 -26.952 1.00 33.84 351 SER A CA 1
ATOM 2719 C C . SER A 1 351 ? 2.985 54.452 -27.473 1.00 33.84 351 SER A C 1
ATOM 2721 O O . SER A 1 351 ? 2.661 54.528 -28.660 1.00 33.84 351 SER A O 1
ATOM 2723 N N . ARG A 1 352 ? 2.749 55.451 -26.619 1.00 32.00 352 ARG A N 1
ATOM 2724 C CA . ARG A 1 352 ? 2.348 56.796 -27.050 1.00 32.00 352 ARG A CA 1
ATOM 2725 C C . ARG A 1 352 ? 3.493 57.765 -26.787 1.00 32.00 352 ARG A C 1
ATOM 2727 O O . ARG A 1 352 ? 3.754 58.150 -25.654 1.00 32.00 352 ARG A O 1
ATOM 2734 N N . SER A 1 353 ? 4.164 58.145 -27.870 1.00 33.25 353 SER A N 1
ATOM 2735 C CA . SER A 1 353 ? 5.103 59.260 -27.931 1.00 33.25 353 SER A CA 1
ATOM 2736 C C . SER A 1 353 ? 4.379 60.571 -27.609 1.00 33.25 353 SER A C 1
ATOM 2738 O O . SER A 1 353 ? 3.465 60.963 -28.341 1.00 33.25 353 SER A O 1
ATOM 2740 N N . SER A 1 354 ? 4.792 61.275 -26.559 1.00 34.44 354 SER A N 1
ATOM 2741 C CA . SER A 1 354 ? 4.413 62.670 -26.349 1.00 34.44 354 SER A CA 1
ATOM 2742 C C . SER A 1 354 ? 5.340 63.575 -27.168 1.00 34.44 354 SER A C 1
ATOM 2744 O O . SER A 1 354 ? 6.542 63.673 -26.930 1.00 34.44 354 SER A O 1
ATOM 2746 N N . ARG A 1 355 ? 4.767 64.238 -28.178 1.00 30.66 355 ARG A N 1
ATOM 2747 C CA . ARG A 1 355 ? 5.367 65.416 -28.811 1.00 30.66 355 ARG A CA 1
ATOM 2748 C C . ARG A 1 355 ? 5.252 66.593 -27.840 1.00 30.66 355 ARG A C 1
ATOM 2750 O O . ARG A 1 355 ? 4.157 66.903 -27.381 1.00 30.66 355 ARG A O 1
ATOM 2757 N N . ARG A 1 356 ? 6.382 67.251 -27.572 1.00 33.81 356 ARG A N 1
ATOM 2758 C CA . ARG A 1 356 ? 6.449 68.630 -27.071 1.00 33.81 356 ARG A CA 1
ATOM 2759 C C . ARG A 1 356 ? 5.949 69.595 -28.149 1.00 33.81 356 ARG A C 1
ATOM 2761 O O . ARG A 1 356 ? 6.424 69.507 -29.279 1.00 33.81 356 ARG A O 1
ATOM 2768 N N . SER A 1 357 ? 5.118 70.558 -27.759 1.00 34.50 357 SER A N 1
ATOM 2769 C CA . SER A 1 357 ? 5.143 71.929 -28.289 1.00 34.50 357 SER A CA 1
ATOM 2770 C C . SER A 1 357 ? 4.272 72.851 -27.429 1.00 34.50 357 SER A C 1
ATOM 2772 O O . SER A 1 357 ? 3.087 72.563 -27.258 1.00 34.50 357 SER A O 1
ATOM 2774 N N . ASN A 1 358 ? 4.905 73.953 -27.014 1.00 35.62 358 ASN A N 1
ATOM 2775 C CA . ASN A 1 358 ? 4.461 75.128 -26.252 1.00 35.62 358 ASN A CA 1
ATOM 2776 C C . ASN A 1 358 ? 4.392 75.002 -24.732 1.00 35.62 358 ASN A C 1
ATOM 2778 O O . ASN A 1 358 ? 3.420 74.425 -24.204 1.00 35.62 358 ASN A O 1
#

Nearest PDB structures (foldseek):
  3lzd-assembly1_A  TM=7.374E-01  e=1.331E-08  Pyrococcus horikoshii
  3lzc-assembly1_B  TM=7.334E-01  e=1.416E-08  Pyrococcus horikoshii
  3lzd-assembly1_B  TM=7.172E-01  e=4.840E-08  Pyrococcus horikoshii
  6q2d-assembly1_B  TM=6.765E-01  e=4.025E-08  Methanobrevibacter smithii
  6bxn-assembly1_A  TM=7.261E-01  e=7.235E-07  Candidatus Methanoperedens nitratireducens

Organism: NCBI:txid578093

InterPro domains:
  IPR016435 Diphthamide synthesis DPH1/DPH2 [PF01866] (65-322)
  IPR016435 Diphthamide synthesis DPH1/DPH2 [PTHR10762] (31-322)
  IPR016435 Diphthamide synthesis DPH1/DPH2 [SFLDS00032] (5-322)
  IPR016435 Diphthamide synthesis DPH1/DPH2 [TIGR00322] (43-322)
  IPR042263 Diphthamide synthesis DPH1/DPH2, domain 1 [G3DSA:3.40.50.11840] (45-167)

Mean predicted aligned error: 13.05 Å

Secondary structure (DSSP, 8-state):
-PPPP--S----SPPGGG----SS----GGG-PPPPHHHHHHHTTHHHHHHHHHHHT--EEEEE--GGGGGGHHHHHHHHHHHHHHHHHHHHHHHHHH--S--------PPPPEEEEE---TT-TTS--HHHHHTTT-SEEEEES----PPPSSS-EEEE-------HHHHHHHHHHH---TTS-EEEEE-GGGGGGHHHHHHHHHHTT--SEEE--B-S-TTSSSTTB---GGGGT-GGGGGGPEEEEESPPPHHHHHHHHTTSSEEEEE--S--TT--S---SPPPPEE---HHHHHHHHHHHHHHTT-S--------S---------S----SSS--S-----------------

Radius of gyration: 27.3 Å; Cα contacts (8 Å, |Δi|>4): 413; chains: 1; bounding box: 51×105×70 Å